Protein AF-A0A9R1TS19-F1 (afdb_monomer)

Nearest PDB structures (foldseek):
  1nd5-assembly1_B  TM=8.997E-01  e=6.336E-28  Homo sapiens
  1rpt-assembly1_A-2  TM=8.978E-01  e=1.408E-26  Rattus norvegicus
  8xj4-assembly1_A  TM=8.738E-01  e=1.483E-25  Homo sapiens
  3it1-assembly1_A  TM=8.110E-01  e=2.433E-21  Francisella tularensis subsp. holarctica LVS
  5cdh-assembly4_G  TM=7.776E-01  e=3.637E-21  Legionella pneumophila

Foldseek 3Di:
DDDDDDDDDPDDPPPPPDPFKDFLAKEKEWEFFFFAAAPDCLLLFPLDPCVVPQPPPAGHRGQDPRRLVLLLVLLLLVQVVCVVPDDLDDDLLAEAAEEEPDNRLVSSSQSSPLNNHQDDPVQCPDPVDRGHDHDYYYDHQLWDQAFNLVNFPQLVVVLVVLCPDPVLVVVQVVCVVVQVVCCVNRVHRGRFLVSLVSNQSSQLNCVVVVHDDPPVCPVPPPHHDSLVRVVSNLCSCLVDLSSLQSALLSNVVVVLVVLVLSLDPPRPRSHHYYYYRHHQSNVSSVCVLQVQDDRDRAHHGKMWMWTWMDGPNFIFTWIWIQDPPVRDTDTGDRPPQPDTRTSVNVCVVCVVSHDDPVSSGSPD

Solvent-accessible surface area (backbone atoms only — not comparable to full-atom values): 19780 Å² total; per-residue (Å²): 137,87,86,82,84,81,82,81,78,80,76,78,82,75,78,76,74,72,87,61,72,41,81,53,31,37,34,36,41,28,21,25,26,39,40,42,47,48,93,44,65,54,36,42,19,72,62,43,96,61,50,82,61,61,54,76,97,58,31,63,44,24,55,34,75,65,11,48,50,45,15,23,48,48,10,37,51,52,30,64,78,33,53,90,77,48,68,71,64,85,50,76,66,31,47,46,38,38,20,38,68,43,71,30,16,44,54,23,42,56,30,20,48,41,32,48,36,46,44,39,83,93,57,52,84,43,97,91,46,88,57,51,92,74,83,72,46,63,47,60,59,71,55,23,36,54,75,37,25,84,69,21,58,70,41,43,55,53,46,60,51,51,64,66,34,69,72,48,43,52,61,50,53,75,38,48,68,57,24,51,50,50,18,69,66,29,68,43,92,50,53,60,27,67,45,34,45,36,38,50,53,24,51,53,32,31,54,76,70,73,42,85,70,64,84,80,43,68,77,27,45,87,51,50,68,43,40,53,32,29,48,47,38,58,43,59,66,42,64,48,67,68,37,22,8,44,36,14,14,38,46,49,47,54,49,49,53,51,45,52,49,57,68,38,91,85,48,85,72,61,52,40,36,39,40,36,20,36,44,48,70,54,57,52,28,42,28,52,58,60,71,64,62,69,98,72,80,69,46,50,34,18,31,44,38,47,30,31,33,35,41,96,94,41,49,29,53,48,39,32,40,36,40,49,92,75,81,40,74,43,80,50,77,52,78,99,32,78,99,67,28,35,48,68,57,51,49,69,75,40,62,90,46,41,53,54,83,78,63,76,54,23,74,114

Structure (mmCIF, N/CA/C/O backbone):
data_AF-A0A9R1TS19-F1
#
_entry.id   AF-A0A9R1TS19-F1
#
loop_
_atom_site.group_PDB
_atom_site.id
_atom_site.type_symbol
_atom_site.label_atom_id
_atom_site.label_alt_id
_atom_site.label_comp_id
_atom_site.label_asym_id
_atom_site.label_entity_id
_atom_site.label_seq_id
_atom_site.pdbx_PDB_ins_code
_atom_site.Cartn_x
_atom_site.Cartn_y
_atom_site.Cartn_z
_atom_site.occupancy
_atom_site.B_iso_or_equiv
_atom_site.auth_seq_id
_atom_site.auth_comp_id
_atom_site.auth_asym_id
_atom_site.auth_atom_id
_atom_site.pdbx_PDB_model_num
ATOM 1 N N . MET A 1 1 ? -15.774 -45.868 61.163 1.00 41.03 1 MET A N 1
ATOM 2 C CA . MET A 1 1 ? -15.996 -45.027 59.966 1.00 41.03 1 MET A CA 1
ATOM 3 C C . MET A 1 1 ? -15.409 -43.654 60.245 1.00 41.03 1 MET A C 1
ATOM 5 O O . MET A 1 1 ? -15.865 -43.001 61.170 1.00 41.03 1 MET A O 1
ATOM 9 N N . ARG A 1 2 ? -14.329 -43.280 59.548 1.00 34.94 2 ARG A N 1
ATOM 10 C CA . ARG A 1 2 ? -13.688 -41.961 59.665 1.00 34.94 2 ARG A CA 1
ATOM 11 C C . ARG A 1 2 ? -14.386 -41.003 58.700 1.00 34.94 2 ARG A C 1
ATOM 13 O O . ARG A 1 2 ? -14.395 -41.258 57.501 1.00 34.94 2 ARG A O 1
ATOM 20 N N . THR A 1 3 ? -14.980 -39.943 59.227 1.00 37.19 3 THR A N 1
ATOM 21 C CA . THR A 1 3 ? -15.549 -38.830 58.464 1.00 37.19 3 THR A CA 1
ATOM 22 C C . THR A 1 3 ? -14.411 -37.937 57.977 1.00 37.19 3 THR A C 1
ATOM 24 O O . THR A 1 3 ? -13.665 -37.384 58.781 1.00 37.19 3 THR A O 1
ATOM 27 N N . VAL A 1 4 ? -14.249 -37.833 56.659 1.00 38.19 4 VAL A N 1
ATOM 28 C CA . VAL A 1 4 ? -13.304 -36.917 56.010 1.00 38.19 4 VAL A CA 1
ATOM 29 C C . VAL A 1 4 ? -14.063 -35.637 55.672 1.00 38.19 4 VAL A C 1
ATOM 31 O O . VAL A 1 4 ? -14.979 -35.651 54.853 1.00 38.19 4 VAL A O 1
ATOM 34 N N . THR A 1 5 ? -13.710 -34.537 56.328 1.00 40.28 5 THR A N 1
ATOM 35 C CA . THR A 1 5 ? -14.170 -33.184 55.996 1.00 40.28 5 THR A CA 1
ATOM 36 C C . THR A 1 5 ? -13.324 -32.629 54.854 1.00 40.28 5 THR A C 1
ATOM 38 O O . THR A 1 5 ? -12.121 -32.428 55.018 1.00 40.28 5 THR A O 1
ATOM 41 N N . TYR A 1 6 ? -13.944 -32.369 53.704 1.00 38.62 6 TYR A N 1
ATOM 42 C CA . TYR A 1 6 ? -13.312 -31.657 52.594 1.00 38.62 6 TYR A CA 1
ATOM 43 C C . TYR A 1 6 ? -13.450 -30.148 52.820 1.00 38.62 6 TYR A C 1
ATOM 45 O O . TYR A 1 6 ? -14.544 -29.595 52.725 1.00 38.62 6 TYR A O 1
ATOM 53 N N . ASN A 1 7 ? -12.334 -29.483 53.127 1.00 39.41 7 ASN A N 1
ATOM 54 C CA . ASN A 1 7 ? -12.247 -28.026 53.101 1.00 39.41 7 ASN A CA 1
ATOM 55 C C . ASN A 1 7 ? -12.283 -27.556 51.643 1.00 39.41 7 ASN A C 1
ATOM 57 O O . ASN A 1 7 ? -11.353 -27.805 50.876 1.00 39.41 7 ASN A O 1
ATOM 61 N N . CYS A 1 8 ? -13.367 -26.881 51.270 1.00 39.25 8 CYS A N 1
ATOM 62 C CA . CYS A 1 8 ? -13.517 -26.237 49.974 1.00 39.25 8 CYS A CA 1
ATOM 63 C C . CYS A 1 8 ? -12.714 -24.925 49.988 1.00 39.25 8 CYS A C 1
ATOM 65 O O . CYS A 1 8 ? -13.144 -23.925 50.562 1.00 39.25 8 CYS A O 1
ATOM 67 N N . LEU A 1 9 ? -11.510 -24.948 49.416 1.00 42.53 9 LEU A N 1
ATOM 68 C CA . LEU A 1 9 ? -10.707 -23.754 49.160 1.00 42.53 9 LEU A CA 1
ATOM 69 C C . LEU A 1 9 ? -11.375 -22.950 48.035 1.00 42.53 9 LEU A C 1
ATOM 71 O O . LEU A 1 9 ? -11.300 -23.318 46.865 1.00 42.53 9 LEU A O 1
ATOM 75 N N . LEU A 1 10 ? -12.033 -21.851 48.405 1.00 44.44 10 LEU A N 1
ATOM 76 C CA . LEU A 1 10 ? -12.440 -20.789 47.488 1.00 44.44 10 LEU A CA 1
ATOM 77 C C . LEU A 1 10 ? -11.176 -20.171 46.873 1.00 44.44 10 LEU A C 1
ATOM 79 O O . LEU A 1 10 ? -10.531 -19.327 47.491 1.00 44.44 10 LEU A O 1
ATOM 83 N N . LEU A 1 11 ? -10.811 -20.600 45.661 1.00 42.16 11 LEU A N 1
ATOM 84 C CA . LEU A 1 11 ? -9.891 -19.839 44.820 1.00 42.16 11 LEU A CA 1
ATOM 85 C C . LEU A 1 11 ? -10.611 -18.559 44.385 1.00 42.16 11 LEU A C 1
ATOM 87 O O . LEU A 1 11 ? -11.481 -18.579 43.515 1.00 42.16 11 LEU A O 1
ATOM 91 N N . SER A 1 12 ? -10.244 -17.438 44.996 1.00 44.66 12 SER A N 1
ATOM 92 C CA . SER A 1 12 ? -10.505 -16.122 44.435 1.00 44.66 12 SER A CA 1
ATOM 93 C C . SER A 1 12 ? -9.773 -16.023 43.095 1.00 44.66 12 SER A C 1
ATOM 95 O O . SER A 1 12 ? -8.545 -15.988 43.035 1.00 44.66 12 SER A O 1
ATOM 97 N N . LEU A 1 13 ? -10.539 -15.997 42.002 1.00 43.06 13 LEU A N 1
ATOM 98 C CA . LEU A 1 13 ? -10.061 -15.570 40.691 1.00 43.06 13 LEU A CA 1
ATOM 99 C C . LEU A 1 13 ? -9.614 -14.109 40.813 1.00 43.06 13 LEU A C 1
ATOM 101 O O . LEU A 1 13 ? -10.411 -13.180 40.694 1.00 43.06 13 LEU A O 1
ATOM 105 N N . LEU A 1 14 ? -8.330 -13.906 41.100 1.00 41.47 14 LEU A N 1
ATOM 106 C CA . LEU A 1 14 ? -7.663 -12.639 40.849 1.00 41.47 14 LEU A CA 1
ATOM 107 C C . LEU A 1 14 ? -7.703 -12.430 39.335 1.00 41.47 14 LEU A C 1
ATOM 109 O O . LEU A 1 14 ? -6.955 -13.060 38.590 1.00 41.47 14 LEU A O 1
ATOM 113 N N . LEU A 1 15 ? -8.624 -11.574 38.887 1.00 42.78 15 LEU A N 1
ATOM 114 C CA . LEU A 1 15 ? -8.575 -10.958 37.569 1.00 42.78 15 LEU A CA 1
ATOM 115 C C . LEU A 1 15 ? -7.233 -10.235 37.476 1.00 42.78 15 LEU A C 1
ATOM 117 O O . LEU A 1 15 ? -7.065 -9.138 38.010 1.00 42.78 15 LEU A O 1
ATOM 121 N N . ILE A 1 16 ? -6.266 -10.872 36.825 1.00 40.94 16 ILE A N 1
ATOM 122 C CA . ILE A 1 16 ? -5.075 -10.191 36.341 1.00 40.94 16 ILE A CA 1
ATOM 123 C C . ILE A 1 16 ? -5.601 -9.211 35.292 1.00 40.94 16 ILE A C 1
ATOM 125 O O . ILE A 1 16 ? -5.931 -9.604 34.175 1.00 40.94 16 ILE A O 1
ATOM 129 N N . LYS A 1 17 ? -5.775 -7.942 35.682 1.00 43.12 17 LYS A N 1
ATOM 130 C CA . LYS A 1 17 ? -5.887 -6.839 34.726 1.00 43.12 17 LYS A CA 1
ATOM 131 C C . LYS A 1 17 ? -4.654 -6.950 33.837 1.00 43.12 17 LYS A C 1
ATOM 133 O O . LYS A 1 17 ? -3.544 -6.854 34.353 1.00 43.12 17 LYS A O 1
ATOM 138 N N . SER A 1 18 ? -4.843 -7.209 32.546 1.00 48.72 18 SER A N 1
ATOM 139 C CA . SER A 1 18 ? -3.751 -7.058 31.591 1.00 48.72 18 SER A CA 1
ATOM 140 C C . SER A 1 18 ? -3.247 -5.622 31.683 1.00 48.72 18 SER A C 1
ATOM 142 O O . SER A 1 18 ? -4.049 -4.698 31.857 1.00 48.72 18 SER A O 1
ATOM 144 N N . ASP A 1 19 ? -1.936 -5.437 31.603 1.00 50.09 19 ASP A N 1
ATOM 145 C CA . ASP A 1 19 ? -1.321 -4.118 31.655 1.00 50.09 19 ASP A CA 1
ATOM 146 C C . ASP A 1 19 ? -1.874 -3.212 30.534 1.00 50.09 19 ASP A C 1
ATOM 148 O O . ASP A 1 19 ? -1.522 -3.317 29.364 1.00 50.09 19 ASP A O 1
ATOM 152 N N . GLY A 1 20 ? -2.806 -2.339 30.922 1.00 63.06 20 GLY A N 1
ATOM 153 C CA . GLY A 1 20 ? -2.867 -0.922 30.557 1.00 63.06 20 GLY A CA 1
ATOM 154 C C . GLY A 1 20 ? -3.362 -0.492 29.174 1.00 63.06 20 GLY A C 1
ATOM 155 O O . GLY A 1 20 ? -3.804 0.652 29.073 1.00 63.06 20 GLY A O 1
ATOM 156 N N . ILE A 1 21 ? -3.316 -1.329 28.134 1.00 75.62 21 ILE A N 1
ATOM 157 C CA . ILE A 1 21 ? -3.520 -0.869 26.747 1.00 75.62 21 ILE A CA 1
ATOM 158 C C . ILE A 1 21 ? -4.809 -1.432 26.134 1.00 75.62 21 ILE A C 1
ATOM 160 O O . ILE A 1 21 ? -4.898 -2.611 25.803 1.00 75.62 21 ILE A O 1
ATOM 164 N N . ASP A 1 22 ? -5.782 -0.549 25.904 1.00 91.88 22 ASP A N 1
ATOM 165 C CA . ASP A 1 22 ? -7.018 -0.860 25.184 1.00 91.88 22 ASP A CA 1
ATOM 166 C C . ASP A 1 22 ? -6.929 -0.421 23.715 1.00 91.88 22 ASP A C 1
ATOM 168 O O . ASP A 1 22 ? -6.769 0.772 23.437 1.00 91.88 22 ASP A O 1
ATOM 172 N N . TYR A 1 23 ? -7.174 -1.320 22.761 1.00 95.25 23 TYR A N 1
ATOM 173 C CA . TYR A 1 23 ? -7.453 -0.917 21.378 1.00 95.25 23 TYR A CA 1
ATOM 174 C C . TYR A 1 23 ? -8.777 -0.144 21.295 1.00 95.25 23 TYR A C 1
ATOM 176 O O . TYR A 1 23 ? -9.776 -0.514 21.920 1.00 95.25 23 TYR A O 1
ATOM 184 N N . LYS A 1 24 ? -8.789 0.944 20.522 1.00 96.62 24 LYS A N 1
ATOM 185 C CA . LYS A 1 24 ? -9.979 1.775 20.268 1.00 96.62 24 LYS A CA 1
ATOM 186 C C . LYS A 1 24 ? -10.320 1.876 18.790 1.00 96.62 24 LYS A C 1
ATOM 188 O O . LYS A 1 24 ? -11.497 1.948 18.459 1.00 96.62 24 LYS A O 1
ATOM 193 N N . PHE A 1 25 ? -9.320 1.840 17.914 1.00 98.25 25 PHE A N 1
ATOM 194 C CA . PHE A 1 25 ? -9.526 1.780 16.471 1.00 98.25 25 PHE A CA 1
ATOM 195 C C . PHE A 1 25 ? -8.304 1.191 15.767 1.00 98.25 25 PHE A C 1
ATOM 197 O O . PHE A 1 25 ? -7.180 1.404 16.217 1.00 98.25 25 PHE A O 1
ATOM 204 N N . VAL A 1 26 ? -8.501 0.510 14.639 1.00 98.62 26 VAL A N 1
ATOM 205 C CA . VAL A 1 26 ? -7.409 -0.013 13.808 1.00 98.62 26 VAL A CA 1
ATOM 206 C C . VAL A 1 26 ? -7.616 0.382 12.348 1.00 98.62 26 VAL A C 1
ATOM 208 O O . VAL A 1 26 ? -8.592 -0.014 11.716 1.00 98.62 26 VAL A O 1
ATOM 211 N N . ASN A 1 27 ? -6.675 1.134 11.784 1.00 98.75 27 ASN A N 1
ATOM 212 C CA . ASN A 1 27 ? -6.588 1.329 10.342 1.00 98.75 27 ASN A CA 1
ATOM 213 C C . ASN A 1 27 ? -5.558 0.363 9.759 1.00 98.75 27 ASN A C 1
ATOM 215 O O . ASN A 1 27 ? -4.452 0.251 10.287 1.00 98.75 27 ASN A O 1
ATOM 219 N N . VAL A 1 28 ? -5.893 -0.285 8.648 1.00 98.81 28 VAL A N 1
ATOM 220 C CA . VAL A 1 28 ? -4.993 -1.202 7.944 1.00 98.81 28 VAL A CA 1
ATOM 221 C C . VAL A 1 28 ? -5.012 -0.881 6.458 1.00 98.81 28 VAL A C 1
ATOM 223 O O . VAL A 1 28 ? -6.073 -0.850 5.838 1.00 98.81 28 VAL A O 1
ATOM 226 N N . ILE A 1 29 ? -3.842 -0.697 5.854 1.00 98.88 29 ILE A N 1
ATOM 227 C CA . ILE A 1 29 ? -3.688 -0.688 4.395 1.00 98.88 29 ILE A CA 1
ATOM 228 C C . ILE A 1 29 ? -2.692 -1.760 3.985 1.00 98.88 29 ILE A C 1
ATOM 230 O O . ILE A 1 29 ? -1.608 -1.845 4.551 1.00 98.88 29 ILE A O 1
ATOM 234 N N . PHE A 1 30 ? -3.053 -2.586 3.007 1.00 98.88 30 PHE A N 1
ATOM 235 C CA . PHE A 1 30 ? -2.240 -3.725 2.595 1.00 98.88 30 PHE A CA 1
ATOM 236 C C . PHE A 1 30 ? -2.143 -3.851 1.080 1.00 98.88 30 PHE A C 1
ATOM 238 O O . PHE A 1 30 ? -3.077 -3.527 0.340 1.00 98.88 30 PHE A O 1
ATOM 245 N N . ARG A 1 31 ? -1.000 -4.349 0.604 1.00 98.75 31 ARG A N 1
ATOM 246 C CA . ARG A 1 31 ? -0.809 -4.704 -0.803 1.00 98.75 31 ARG A CA 1
ATOM 247 C C . ARG A 1 31 ? -1.591 -5.983 -1.099 1.00 98.75 31 ARG A C 1
ATOM 249 O O . ARG A 1 31 ? -1.596 -6.911 -0.296 1.00 98.75 31 ARG A O 1
ATOM 256 N N . HIS A 1 32 ? -2.223 -6.070 -2.267 1.00 98.75 32 HIS A N 1
ATOM 257 C CA . HIS A 1 32 ? -2.798 -7.337 -2.734 1.00 98.75 32 HIS A CA 1
ATOM 258 C C . HIS A 1 32 ? -1.781 -8.496 -2.701 1.00 98.75 32 HIS A C 1
ATOM 260 O O . HIS A 1 32 ? -0.566 -8.286 -2.717 1.00 98.75 32 HIS A O 1
ATOM 266 N N . GLY A 1 33 ? -2.282 -9.731 -2.723 1.00 98.19 33 GLY A N 1
ATOM 267 C CA . GLY A 1 33 ? -1.429 -10.917 -2.801 1.00 98.19 33 GLY A CA 1
ATOM 268 C C . GLY A 1 33 ? -0.743 -11.096 -4.163 1.00 98.19 33 GLY A C 1
ATOM 269 O O . GLY A 1 33 ? -0.965 -10.344 -5.119 1.00 98.19 33 GLY A O 1
ATOM 270 N N . ASP A 1 34 ? 0.084 -12.134 -4.247 1.00 97.88 34 ASP A N 1
ATOM 271 C CA . ASP A 1 34 ? 0.857 -12.531 -5.422 1.00 97.88 34 ASP A CA 1
ATOM 272 C C . ASP A 1 34 ? -0.015 -12.699 -6.669 1.00 97.88 34 ASP A C 1
ATOM 274 O O . ASP A 1 34 ? -1.011 -13.434 -6.676 1.00 97.88 34 ASP A O 1
ATOM 278 N N . ARG A 1 35 ? 0.415 -12.077 -7.762 1.00 97.12 35 ARG A N 1
ATOM 279 C CA . ARG A 1 35 ? -0.319 -12.022 -9.026 1.00 97.12 35 ARG A CA 1
ATOM 280 C C . ARG A 1 35 ? 0.531 -12.478 -10.204 1.00 97.12 35 ARG A C 1
ATOM 282 O O . ARG A 1 35 ? 1.755 -12.436 -10.148 1.00 97.12 35 ARG A O 1
ATOM 289 N N . THR A 1 36 ? -0.140 -12.831 -11.288 1.00 96.38 36 THR A N 1
ATOM 290 C CA . THR A 1 36 ? 0.453 -12.976 -12.622 1.00 96.38 36 THR A CA 1
ATOM 291 C C . THR A 1 36 ? 0.822 -11.598 -13.209 1.00 96.38 36 THR A C 1
ATOM 293 O O . THR A 1 36 ? 0.377 -10.558 -12.687 1.00 96.38 36 THR A O 1
ATOM 296 N N . PRO A 1 37 ? 1.641 -11.532 -14.279 1.00 94.25 37 PRO A N 1
ATOM 297 C CA . PRO A 1 37 ? 2.047 -10.254 -14.851 1.00 94.25 37 PRO A CA 1
ATOM 298 C C . PRO A 1 37 ? 0.871 -9.557 -15.515 1.00 94.25 37 PRO A C 1
ATOM 300 O O . PRO A 1 37 ? -0.045 -10.199 -16.034 1.00 94.25 37 PRO A O 1
ATOM 303 N N . GLN A 1 38 ? 0.905 -8.232 -15.530 1.00 94.06 38 GLN A N 1
ATOM 304 C CA . GLN A 1 38 ? -0.020 -7.454 -16.338 1.00 94.06 38 GLN A CA 1
ATOM 305 C C . GLN A 1 38 ? 0.222 -7.703 -17.828 1.00 94.06 38 GLN A C 1
ATOM 307 O O . GLN A 1 38 ? 1.349 -7.941 -18.257 1.00 94.06 38 GLN A O 1
ATOM 312 N N . ASN A 1 39 ? -0.839 -7.583 -18.628 1.00 92.12 39 ASN A N 1
ATOM 313 C CA . ASN A 1 39 ? -0.749 -7.698 -20.080 1.00 92.12 39 ASN A CA 1
ATOM 314 C C . ASN A 1 39 ? -0.133 -6.425 -20.688 1.00 92.12 39 ASN A C 1
ATOM 316 O O . ASN A 1 39 ? -0.839 -5.563 -21.211 1.00 92.12 39 ASN A O 1
ATOM 320 N N . ASN A 1 40 ? 1.180 -6.266 -20.533 1.00 91.94 40 ASN A N 1
ATOM 321 C CA . ASN A 1 40 ? 1.960 -5.191 -21.131 1.00 91.94 40 ASN A CA 1
ATOM 322 C C . ASN A 1 40 ? 3.395 -5.658 -21.422 1.00 91.94 40 ASN A C 1
ATOM 324 O O . ASN A 1 40 ? 3.896 -6.601 -20.811 1.00 91.94 40 ASN A O 1
ATOM 328 N N . SER A 1 41 ? 4.072 -4.950 -22.323 1.00 91.88 41 SER A N 1
ATOM 329 C CA . SER A 1 41 ? 5.407 -5.321 -22.806 1.00 91.88 41 SER A CA 1
ATOM 330 C C . SER A 1 41 ? 6.550 -5.077 -21.812 1.00 91.88 41 SER A C 1
ATOM 332 O O . SER A 1 41 ? 7.704 -5.262 -22.179 1.00 91.88 41 SER A O 1
ATOM 334 N N . TYR A 1 42 ? 6.266 -4.627 -20.588 1.00 92.81 42 TYR A N 1
ATOM 335 C CA . TYR A 1 42 ? 7.278 -4.359 -19.559 1.00 92.81 42 TYR A CA 1
ATOM 336 C C . TYR A 1 42 ? 7.257 -5.409 -18.444 1.00 92.81 42 TYR A C 1
ATOM 338 O O . TYR A 1 42 ? 8.306 -5.734 -17.897 1.00 92.81 42 TYR A O 1
ATOM 346 N N . GLU A 1 43 ? 6.082 -5.973 -18.141 1.00 93.69 43 GLU A N 1
ATOM 347 C CA . GLU A 1 43 ? 5.948 -7.140 -17.259 1.00 93.69 43 GLU A CA 1
ATOM 348 C C . GLU A 1 43 ? 6.051 -8.474 -18.019 1.00 93.69 43 GLU A C 1
ATOM 350 O O . GLU A 1 43 ? 6.425 -9.492 -17.443 1.00 93.69 43 GLU A O 1
ATOM 355 N N . ILE A 1 44 ? 5.753 -8.467 -19.322 1.00 90.88 44 ILE A N 1
ATOM 356 C CA . ILE A 1 44 ? 5.899 -9.603 -20.239 1.00 90.88 44 ILE A CA 1
ATOM 357 C C . ILE A 1 44 ? 6.752 -9.119 -21.407 1.00 90.88 44 ILE A C 1
ATOM 359 O O . ILE A 1 44 ? 6.270 -8.890 -22.518 1.00 90.88 44 ILE A O 1
ATOM 363 N N . PHE A 1 45 ? 8.023 -8.837 -21.129 1.00 91.62 45 PHE A N 1
ATOM 364 C CA . PHE A 1 45 ? 8.909 -8.305 -22.156 1.00 91.62 45 PHE A CA 1
ATOM 365 C C . PHE A 1 45 ? 9.104 -9.308 -23.311 1.00 91.62 45 PHE A C 1
ATOM 367 O O . PHE A 1 45 ? 9.168 -10.514 -23.059 1.00 91.62 45 PHE A O 1
ATOM 374 N N . PRO A 1 46 ? 9.193 -8.839 -24.575 1.00 94.19 46 PRO A N 1
ATOM 375 C CA . PRO A 1 46 ? 9.240 -9.688 -25.771 1.00 94.19 46 PRO A CA 1
ATOM 376 C C . PRO A 1 46 ? 10.289 -10.802 -25.774 1.00 94.19 46 PRO A C 1
ATOM 378 O O . PRO A 1 46 ? 10.067 -11.847 -26.380 1.00 94.19 46 PRO A O 1
ATOM 381 N N . THR A 1 47 ? 11.427 -10.582 -25.120 1.00 94.56 47 THR A N 1
ATOM 382 C CA . THR A 1 47 ? 12.532 -11.550 -25.037 1.00 94.56 47 THR A CA 1
ATOM 383 C C . THR A 1 47 ? 12.351 -12.597 -23.937 1.00 94.56 47 THR A C 1
ATOM 385 O O . THR A 1 47 ? 13.167 -13.510 -23.829 1.00 94.56 47 THR A O 1
ATOM 388 N N . SER A 1 48 ? 11.310 -12.482 -23.107 1.00 91.25 48 SER A N 1
ATOM 389 C CA . SER A 1 48 ? 11.007 -13.456 -22.062 1.00 91.25 48 SER A CA 1
ATOM 390 C C . SER A 1 48 ? 10.661 -14.815 -22.669 1.00 91.25 48 SER A C 1
ATOM 392 O O . SER A 1 48 ? 9.859 -14.902 -23.600 1.00 91.25 48 SER A O 1
ATOM 394 N N . GLU A 1 49 ? 11.168 -15.895 -22.075 1.00 91.81 49 GLU A N 1
ATOM 395 C CA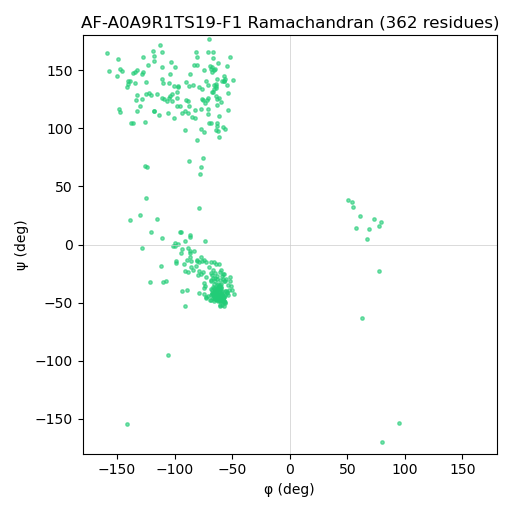 . GLU A 1 49 ? 10.756 -17.270 -22.407 1.00 91.81 49 GLU A CA 1
ATOM 396 C C . GLU A 1 49 ? 9.242 -17.472 -22.217 1.00 91.81 49 GLU A C 1
ATOM 398 O O . GLU A 1 49 ? 8.607 -18.272 -22.906 1.00 91.81 49 GLU A O 1
ATOM 403 N N . TYR A 1 50 ? 8.640 -16.668 -21.337 1.00 92.25 50 TYR A N 1
ATOM 404 C CA . TYR A 1 50 ? 7.217 -16.689 -21.019 1.00 92.25 50 TYR A CA 1
ATOM 405 C C . TYR A 1 50 ? 6.400 -15.679 -21.839 1.00 92.25 50 TYR A C 1
ATOM 407 O O . TYR A 1 50 ? 5.224 -15.473 -21.549 1.00 92.25 50 TYR A O 1
ATOM 415 N N . ALA A 1 51 ? 6.966 -15.056 -22.882 1.00 90.31 51 ALA A N 1
ATOM 416 C CA . ALA A 1 51 ? 6.279 -14.016 -23.659 1.00 90.31 51 ALA A CA 1
ATOM 417 C C . ALA A 1 51 ? 4.960 -14.487 -24.304 1.00 90.31 51 ALA A C 1
ATOM 419 O O . ALA A 1 51 ? 4.053 -13.692 -24.536 1.00 90.31 51 ALA A O 1
ATOM 420 N N . LYS A 1 52 ? 4.838 -15.792 -24.582 1.00 92.12 52 LYS A N 1
ATOM 421 C CA . LYS A 1 52 ? 3.629 -16.414 -25.151 1.00 92.12 52 LYS A CA 1
ATOM 422 C C . LYS A 1 52 ? 2.754 -17.117 -24.109 1.00 92.12 52 LYS A C 1
ATOM 424 O O . LYS A 1 52 ? 1.745 -17.719 -24.476 1.00 92.12 52 LYS A O 1
ATOM 429 N N . TYR A 1 53 ? 3.130 -17.082 -22.829 1.00 93.44 53 TYR A N 1
ATOM 430 C CA . TYR A 1 53 ? 2.351 -17.721 -21.773 1.00 93.44 53 TYR A CA 1
ATOM 431 C C . TYR A 1 53 ? 1.061 -16.940 -21.538 1.00 93.44 53 TYR A C 1
ATOM 433 O O . TYR A 1 53 ? 1.051 -15.712 -21.457 1.00 93.44 53 TYR A O 1
ATOM 441 N N . ARG A 1 54 ? -0.038 -17.680 -21.383 1.00 90.94 54 ARG A N 1
ATOM 442 C CA . ARG A 1 54 ? -1.344 -17.135 -20.987 1.00 90.94 54 ARG A CA 1
ATOM 443 C C . ARG A 1 54 ? -1.518 -17.039 -19.474 1.00 90.94 54 ARG A C 1
ATOM 445 O O . ARG A 1 54 ? -2.469 -16.420 -19.014 1.00 90.94 54 ARG A O 1
ATOM 452 N N . PHE A 1 55 ? -0.597 -17.637 -18.713 1.00 92.75 55 PHE A N 1
ATOM 453 C CA . PHE A 1 55 ? -0.665 -17.749 -17.253 1.00 92.75 55 PHE A CA 1
ATOM 454 C C . PHE A 1 55 ? -1.982 -18.387 -16.773 1.00 92.75 55 PHE A C 1
ATOM 456 O O . PHE A 1 55 ? -2.544 -18.007 -15.743 1.00 92.75 55 PHE A O 1
ATOM 463 N N . ASP A 1 56 ? -2.475 -19.369 -17.533 1.00 91.50 56 ASP A N 1
ATOM 464 C CA . ASP A 1 56 ? -3.600 -20.214 -17.140 1.00 91.50 56 ASP A CA 1
ATOM 465 C C . ASP A 1 56 ? -3.308 -20.932 -15.806 1.00 91.50 56 ASP A C 1
ATOM 467 O O . ASP A 1 56 ? -2.161 -21.301 -15.536 1.00 91.50 56 ASP A O 1
ATOM 471 N N . PRO A 1 57 ? -4.323 -21.138 -14.948 1.00 94.56 57 PRO A N 1
ATOM 472 C CA . PRO A 1 57 ? -5.741 -20.823 -15.158 1.00 94.56 57 PRO A CA 1
ATOM 473 C C . PRO A 1 57 ? -6.129 -19.383 -14.773 1.00 94.56 57 PRO A C 1
ATOM 475 O O . PRO A 1 57 ? -7.314 -19.069 -14.713 1.00 94.56 57 PRO A O 1
ATOM 478 N N . TYR A 1 58 ? -5.168 -18.519 -14.428 1.00 95.38 58 TYR A N 1
ATOM 479 C CA . TYR A 1 58 ? -5.470 -17.202 -13.859 1.00 95.38 58 TYR A CA 1
ATOM 480 C C . TYR A 1 58 ? -5.650 -16.122 -14.929 1.00 95.38 58 TYR A C 1
ATOM 482 O O . TYR A 1 58 ? -6.509 -15.262 -14.776 1.00 95.38 58 TYR A O 1
ATOM 490 N N . GLY A 1 59 ? -4.848 -16.140 -15.995 1.00 95.50 59 GLY A N 1
ATOM 491 C CA . GLY A 1 59 ? -4.756 -15.020 -16.936 1.00 95.50 59 GLY A CA 1
ATOM 492 C C . GLY A 1 59 ? -3.851 -13.897 -16.419 1.00 95.50 59 GLY A C 1
ATOM 493 O O . GLY A 1 59 ? -3.140 -14.068 -15.431 1.00 95.50 59 GLY A O 1
ATOM 494 N N . TYR A 1 60 ? -3.856 -12.738 -17.082 1.00 95.44 60 TYR A N 1
ATOM 495 C CA . TYR A 1 60 ? -2.945 -11.619 -16.792 1.00 95.44 60 TYR A CA 1
ATOM 496 C C . TYR A 1 60 ? -3.416 -10.705 -15.653 1.00 95.44 60 TYR A C 1
ATOM 498 O O . TYR A 1 60 ? -4.571 -10.290 -15.611 1.00 95.44 60 TYR A O 1
ATOM 506 N N . GLY A 1 61 ? -2.492 -10.304 -14.779 1.00 95.38 61 GLY A N 1
ATOM 507 C CA . GLY A 1 61 ? -2.724 -9.366 -13.678 1.00 95.38 61 GLY A CA 1
ATOM 508 C C . GLY A 1 61 ? -3.616 -9.910 -12.558 1.00 95.38 61 GLY A C 1
ATOM 509 O O . GLY A 1 61 ? -4.074 -9.122 -11.723 1.00 95.38 61 GLY A O 1
ATOM 510 N N . GLN A 1 62 ? -3.859 -11.223 -12.551 1.00 97.38 62 GLN A N 1
ATOM 511 C CA . GLN A 1 62 ? -4.814 -11.917 -11.692 1.00 97.38 62 GLN A CA 1
ATOM 512 C C . GLN A 1 62 ? -4.136 -12.580 -10.493 1.00 97.38 62 GLN A C 1
ATOM 514 O O . GLN A 1 62 ? -2.959 -12.941 -10.532 1.00 97.38 62 GLN A O 1
ATOM 519 N N . LEU A 1 63 ? -4.895 -12.729 -9.406 1.00 97.62 63 LEU A N 1
ATOM 520 C CA . LEU A 1 63 ? -4.409 -13.265 -8.136 1.00 97.62 63 LEU A CA 1
ATOM 521 C C . LEU A 1 63 ? -4.149 -14.780 -8.233 1.00 97.62 63 LEU A C 1
ATOM 523 O O . LEU A 1 63 ? -5.047 -15.564 -8.551 1.00 97.62 63 LEU A O 1
ATOM 527 N N . THR A 1 64 ? -2.927 -15.205 -7.911 1.00 97.25 64 THR A N 1
ATOM 528 C CA . THR A 1 64 ? -2.515 -16.621 -7.927 1.00 97.25 64 THR A CA 1
ATOM 529 C C . THR A 1 64 ? -2.960 -17.351 -6.659 1.00 97.25 64 THR A C 1
ATOM 531 O O . THR A 1 64 ? -3.268 -16.724 -5.650 1.00 97.25 64 THR A O 1
ATOM 534 N N . ASN A 1 65 ? -2.924 -18.688 -6.630 1.00 97.19 65 ASN A N 1
ATOM 535 C CA . ASN A 1 65 ? -3.214 -19.435 -5.396 1.00 97.19 65 ASN A CA 1
ATOM 536 C C . ASN A 1 65 ? -2.211 -19.171 -4.256 1.00 97.19 65 ASN A C 1
ATOM 538 O O . ASN A 1 65 ? -2.583 -19.279 -3.088 1.00 97.19 65 ASN A O 1
ATOM 542 N N . LYS A 1 66 ? -0.955 -18.811 -4.556 1.00 96.62 66 LYS A N 1
ATOM 543 C CA . LYS A 1 66 ? -0.009 -18.337 -3.532 1.00 96.62 66 LYS A CA 1
ATOM 544 C C . LYS A 1 66 ? -0.490 -17.007 -2.949 1.00 96.62 66 LYS A C 1
ATOM 546 O O . LYS A 1 66 ? -0.656 -16.912 -1.739 1.00 96.62 66 LYS A O 1
ATOM 551 N N . GLY A 1 67 ? -0.853 -16.058 -3.811 1.00 97.94 67 GLY A N 1
ATOM 552 C CA . GLY A 1 67 ? -1.394 -14.765 -3.395 1.00 97.94 67 GLY A CA 1
ATOM 553 C C . GLY A 1 67 ? -2.686 -14.876 -2.601 1.00 97.94 67 GLY A C 1
ATOM 554 O O . GLY A 1 67 ? -2.866 -14.163 -1.618 1.00 97.94 67 GLY A O 1
ATOM 555 N N . LYS A 1 68 ? -3.557 -15.824 -2.967 1.00 98.56 68 LYS A N 1
ATOM 556 C CA . LYS A 1 68 ? -4.774 -16.097 -2.203 1.00 98.56 68 LYS A CA 1
ATOM 557 C C . LYS A 1 68 ? -4.466 -16.567 -0.779 1.00 98.56 68 LYS A C 1
ATOM 559 O O . LYS A 1 68 ? -5.082 -16.085 0.164 1.00 98.56 68 LYS A O 1
ATOM 564 N N . ARG A 1 69 ? -3.507 -17.488 -0.628 1.00 98.31 69 ARG A N 1
ATOM 565 C CA . ARG A 1 69 ? -3.076 -17.996 0.685 1.00 98.31 69 ARG A CA 1
ATOM 566 C C . ARG A 1 69 ? -2.429 -16.904 1.530 1.00 98.31 69 ARG A C 1
ATOM 568 O O . ARG A 1 69 ? -2.794 -16.784 2.688 1.00 98.31 69 ARG A O 1
ATOM 575 N N . ASN A 1 70 ? -1.561 -16.079 0.947 1.00 98.06 70 ASN A N 1
ATOM 576 C CA . ASN A 1 70 ? -0.917 -14.973 1.662 1.00 98.06 70 ASN A CA 1
ATOM 577 C C . ASN A 1 70 ? -1.938 -13.923 2.133 1.00 98.06 70 ASN A C 1
ATOM 579 O O . ASN A 1 70 ? -1.900 -13.496 3.281 1.00 98.06 70 ASN A O 1
ATOM 583 N N . ALA A 1 71 ? -2.908 -13.555 1.285 1.00 98.75 71 ALA A N 1
ATOM 584 C CA . ALA A 1 71 ? -3.984 -12.644 1.678 1.00 98.75 71 ALA A CA 1
ATOM 585 C C . ALA A 1 71 ? -4.884 -13.241 2.777 1.00 98.75 71 ALA A C 1
ATOM 587 O O . ALA A 1 71 ? -5.240 -12.548 3.723 1.00 98.75 71 ALA A O 1
ATOM 588 N N . TYR A 1 72 ? -5.227 -14.528 2.684 1.00 98.81 72 TYR A N 1
ATOM 589 C CA . TYR A 1 72 ? -5.989 -15.213 3.732 1.00 98.81 72 TYR A CA 1
ATOM 590 C C . TYR A 1 72 ? -5.206 -15.295 5.053 1.00 98.81 72 TYR A C 1
ATOM 592 O O . TYR A 1 72 ? -5.775 -15.040 6.110 1.00 98.81 72 TYR A O 1
ATOM 600 N N . GLN A 1 73 ? -3.898 -15.572 4.990 1.00 98.69 73 GLN A N 1
ATOM 601 C CA . GLN A 1 73 ? -3.022 -15.620 6.162 1.00 98.69 73 GLN A CA 1
ATOM 602 C C . GLN A 1 73 ? -2.923 -14.262 6.859 1.00 98.69 73 GLN A C 1
ATOM 604 O O . GLN A 1 73 ? -3.057 -14.214 8.074 1.00 98.69 73 GLN A O 1
ATOM 609 N N . LEU A 1 74 ? -2.794 -13.159 6.113 1.00 98.81 74 LEU A N 1
ATOM 610 C CA . LEU A 1 74 ? -2.875 -11.814 6.693 1.00 98.81 74 LEU A CA 1
ATOM 611 C C . LEU A 1 74 ? -4.187 -11.625 7.476 1.00 98.81 74 LEU A C 1
ATOM 613 O O . LEU A 1 74 ? -4.180 -11.049 8.557 1.00 98.81 74 LEU A O 1
ATOM 617 N N . GLY A 1 75 ? -5.309 -12.129 6.953 1.00 98.69 75 GLY A N 1
ATOM 618 C CA . GLY A 1 75 ? -6.594 -12.094 7.652 1.00 98.69 75 GLY A CA 1
ATOM 619 C C . GLY A 1 75 ? -6.606 -12.886 8.962 1.00 98.69 75 GLY A C 1
ATOM 620 O O . GLY A 1 75 ? -7.114 -12.385 9.963 1.00 98.69 75 GLY A O 1
ATOM 621 N N . ILE A 1 76 ? -6.018 -14.088 8.966 1.00 98.56 76 ILE A N 1
ATOM 622 C CA . ILE A 1 76 ? -5.840 -14.899 10.183 1.00 98.56 76 ILE A CA 1
ATOM 623 C C . ILE A 1 76 ? -4.989 -14.139 11.201 1.00 98.56 76 ILE A C 1
ATOM 625 O O . ILE A 1 76 ? -5.390 -13.998 12.350 1.00 98.56 76 ILE A O 1
ATOM 629 N N . ASP A 1 77 ? -3.856 -13.586 10.775 1.00 98.44 77 ASP A N 1
ATOM 630 C CA . ASP A 1 77 ? -2.945 -12.889 11.683 1.00 98.44 77 ASP A CA 1
ATOM 631 C C . ASP A 1 77 ? -3.624 -11.642 12.287 1.00 98.44 77 ASP A C 1
ATOM 633 O O . ASP A 1 77 ? -3.522 -11.397 13.487 1.00 98.44 77 ASP A O 1
ATOM 637 N N . ILE A 1 78 ? -4.400 -10.890 11.490 1.00 98.50 78 ILE A N 1
ATOM 638 C CA . ILE A 1 78 ? -5.243 -9.786 11.983 1.00 98.50 78 ILE A CA 1
ATOM 639 C C . ILE A 1 78 ? -6.243 -10.294 13.031 1.00 98.50 78 ILE A C 1
ATOM 641 O O . ILE A 1 78 ? -6.389 -9.674 14.085 1.00 98.50 78 ILE A O 1
ATOM 645 N N . ARG A 1 79 ? -6.926 -11.418 12.778 1.00 97.69 79 ARG A N 1
ATOM 646 C CA . ARG A 1 79 ? -7.853 -12.008 13.753 1.00 97.69 79 ARG A CA 1
ATOM 647 C C . ARG A 1 79 ? -7.155 -12.342 15.065 1.00 97.69 79 ARG A C 1
ATOM 649 O O . ARG A 1 79 ? -7.695 -12.031 16.124 1.00 97.69 79 ARG A O 1
ATOM 656 N N . ASP A 1 80 ? -5.973 -12.936 14.995 1.00 96.69 80 ASP A N 1
ATOM 657 C CA . ASP A 1 80 ? -5.224 -13.352 16.175 1.00 96.69 80 ASP A CA 1
ATOM 658 C C . ASP A 1 80 ? -4.763 -12.138 16.995 1.00 96.69 80 ASP A C 1
ATOM 660 O O . ASP A 1 80 ? -4.999 -12.095 18.209 1.00 96.69 80 ASP A O 1
ATOM 664 N N . TYR A 1 81 ? -4.209 -11.107 16.339 1.00 95.88 81 TYR A N 1
ATOM 665 C CA . TYR A 1 81 ? -3.766 -9.872 17.000 1.00 95.88 81 TYR A CA 1
ATOM 666 C C . TYR A 1 81 ? -4.898 -9.127 17.713 1.00 95.88 81 TYR A C 1
ATOM 668 O O . TYR A 1 81 ? -4.672 -8.531 18.766 1.00 95.88 81 TYR A O 1
ATOM 676 N N . TYR A 1 82 ? -6.113 -9.165 17.161 1.00 97.00 82 TYR A N 1
ATOM 677 C CA . TYR A 1 82 ? -7.251 -8.395 17.669 1.00 97.00 82 TYR A CA 1
ATOM 678 C C . TYR A 1 82 ? -8.386 -9.263 18.212 1.00 97.00 82 TYR A C 1
ATOM 680 O O . TYR A 1 82 ? -9.514 -8.788 18.323 1.00 97.00 82 TYR A O 1
ATOM 688 N N . SER A 1 83 ? -8.104 -10.509 18.587 1.00 93.69 83 SER A N 1
ATOM 689 C CA . SER A 1 83 ? -9.102 -11.475 19.071 1.00 93.69 83 SER A CA 1
ATOM 690 C C . SER A 1 83 ? -9.911 -10.985 20.279 1.00 93.69 83 SER A C 1
ATOM 692 O O . SER A 1 83 ? -11.082 -11.318 20.408 1.00 93.69 83 SER A O 1
ATOM 694 N N . GLN A 1 84 ? -9.311 -10.163 21.146 1.00 93.00 84 GLN A N 1
ATOM 695 C CA . GLN A 1 84 ? -9.997 -9.553 22.295 1.00 93.00 84 GLN A CA 1
ATOM 696 C C . GLN A 1 84 ? -10.723 -8.241 21.952 1.00 93.00 84 GLN A C 1
ATOM 698 O O . GLN A 1 84 ? -11.593 -7.801 22.701 1.00 93.00 84 GLN A O 1
ATOM 703 N N . PHE A 1 85 ? -10.353 -7.592 20.846 1.00 96.06 85 PHE A N 1
ATOM 704 C CA . PHE A 1 85 ? -10.894 -6.295 20.427 1.00 96.06 85 PHE A CA 1
ATOM 705 C C . PHE A 1 85 ? -12.073 -6.442 19.449 1.00 96.06 85 PHE A C 1
ATOM 707 O O . PHE A 1 85 ? -13.075 -5.722 19.541 1.00 96.06 85 PHE A O 1
ATOM 714 N N . LEU A 1 86 ? -11.970 -7.393 18.520 1.00 95.94 86 LEU A N 1
ATOM 715 C CA . LEU A 1 86 ? -13.003 -7.733 17.549 1.00 95.94 86 LEU A CA 1
ATOM 716 C C . LEU A 1 86 ? -13.925 -8.820 18.106 1.00 95.94 86 LEU A C 1
ATOM 718 O O . LEU A 1 86 ? -13.468 -9.780 18.716 1.00 95.94 86 LEU A O 1
ATOM 722 N N . ASN A 1 87 ? -15.228 -8.696 17.853 1.00 91.88 87 ASN A N 1
ATOM 723 C CA . ASN A 1 87 ? -16.188 -9.742 18.206 1.00 91.88 87 ASN A CA 1
ATOM 724 C C . ASN A 1 87 ? -15.952 -11.000 17.345 1.00 91.88 87 ASN A C 1
ATOM 726 O O . ASN A 1 87 ? -15.448 -10.913 16.224 1.00 91.88 87 ASN A O 1
ATOM 730 N N . ASP A 1 88 ? -16.309 -12.175 17.860 1.00 93.50 88 ASP A N 1
ATOM 731 C CA . ASP A 1 88 ? -16.379 -13.420 17.085 1.00 93.50 88 ASP A CA 1
ATOM 732 C C . ASP A 1 88 ? -17.409 -13.308 15.955 1.00 93.50 88 ASP A C 1
ATOM 734 O O . ASP A 1 88 ? -17.186 -13.814 14.856 1.00 93.50 88 ASP A O 1
ATOM 738 N N . LEU A 1 89 ? -18.516 -12.609 16.221 1.00 96.56 89 LEU A N 1
ATOM 739 C CA . LEU A 1 89 ? -19.548 -12.322 15.236 1.00 96.56 89 LEU A CA 1
ATOM 740 C C . LEU A 1 89 ? -19.127 -11.165 14.327 1.00 96.56 89 LEU A C 1
ATOM 742 O O . LEU A 1 89 ? -18.690 -10.109 14.788 1.00 96.56 89 LEU A O 1
ATOM 746 N N . TYR A 1 90 ? -19.341 -11.332 13.024 1.00 97.62 90 TYR A N 1
ATOM 747 C CA . TYR A 1 90 ? -19.207 -10.243 12.069 1.00 97.62 90 TYR A CA 1
ATOM 748 C C . TYR A 1 90 ? -20.388 -9.276 12.201 1.00 97.62 90 TYR A C 1
ATOM 750 O O . TYR A 1 90 ? -21.547 -9.650 12.002 1.00 97.62 90 TYR A O 1
ATOM 758 N N . HIS A 1 91 ? -20.073 -8.015 12.480 1.00 97.25 91 HIS A N 1
ATOM 759 C CA . HIS A 1 91 ? -21.020 -6.909 12.520 1.00 97.25 91 HIS A CA 1
ATOM 760 C C . HIS A 1 91 ? -20.626 -5.873 11.455 1.00 97.25 91 HIS A C 1
ATOM 762 O O . HIS A 1 91 ? -19.558 -5.268 11.579 1.00 97.25 91 HIS A O 1
ATOM 768 N N . PRO A 1 92 ? -21.447 -5.645 10.410 1.00 96.25 92 PRO A N 1
ATOM 769 C CA . PRO A 1 92 ? -21.131 -4.683 9.352 1.00 96.25 92 PRO A CA 1
ATOM 770 C C . PRO A 1 92 ? -20.845 -3.262 9.857 1.00 96.25 92 PRO A C 1
ATOM 772 O O . PRO A 1 92 ? -20.067 -2.538 9.252 1.00 96.25 92 PRO A O 1
ATOM 775 N N . GLU A 1 93 ? -21.446 -2.858 10.975 1.00 96.75 93 GLU A N 1
ATOM 776 C CA . GLU A 1 93 ? -21.210 -1.567 11.629 1.00 96.75 93 GLU A CA 1
ATOM 777 C C . GLU A 1 93 ? -19.832 -1.429 12.299 1.00 96.75 93 GLU A C 1
ATOM 779 O O . GLU A 1 93 ? -19.413 -0.306 12.575 1.00 96.75 93 GLU A O 1
ATOM 784 N N . GLU A 1 94 ? -19.149 -2.542 12.593 1.00 97.56 94 GLU A N 1
ATOM 785 C CA . GLU A 1 94 ? -17.847 -2.542 13.265 1.00 97.56 94 GLU A CA 1
ATOM 786 C C . GLU A 1 94 ? -16.684 -2.517 12.266 1.00 97.56 94 GLU A C 1
ATOM 788 O O . GLU A 1 94 ? -15.567 -2.167 12.652 1.00 97.56 94 GLU A O 1
ATOM 793 N N . ILE A 1 95 ? -16.928 -2.840 10.988 1.00 98.06 95 ILE A N 1
ATOM 794 C CA . ILE A 1 95 ? -15.878 -3.047 9.984 1.00 98.06 95 ILE A CA 1
ATOM 795 C C . ILE A 1 95 ? -16.184 -2.316 8.678 1.00 98.06 95 ILE A C 1
ATOM 797 O O . ILE A 1 95 ? -17.183 -2.582 8.013 1.00 98.06 95 ILE A O 1
ATOM 801 N N . SER A 1 96 ? -15.250 -1.469 8.253 1.00 98.06 96 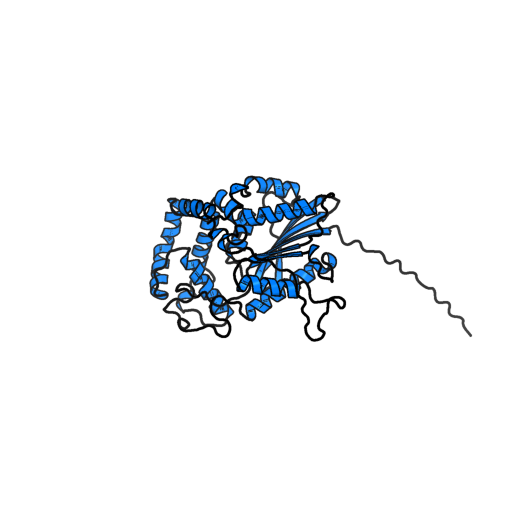SER A N 1
ATOM 802 C CA . SER A 1 96 ? -15.214 -0.881 6.913 1.00 98.06 96 SER A CA 1
ATOM 803 C C . SER A 1 96 ? -14.132 -1.586 6.104 1.00 98.06 96 SER A C 1
ATOM 805 O O . SER A 1 96 ? -12.992 -1.705 6.545 1.00 98.06 96 SER A O 1
ATOM 807 N N . ALA A 1 97 ? -14.475 -2.075 4.918 1.00 98.31 97 ALA A N 1
ATOM 808 C CA . ALA A 1 97 ? -13.547 -2.781 4.046 1.00 98.31 97 ALA A CA 1
ATOM 809 C C . ALA A 1 97 ? -13.662 -2.224 2.626 1.00 98.31 97 ALA A C 1
ATOM 811 O O . ALA A 1 97 ? -14.701 -2.374 1.976 1.00 98.31 97 ALA A O 1
ATOM 812 N N . GLN A 1 98 ? -12.596 -1.593 2.136 1.00 98.31 98 GLN A N 1
ATOM 813 C CA . GLN A 1 98 ? -12.521 -0.995 0.807 1.00 98.31 98 GLN A CA 1
ATOM 814 C C . GLN A 1 98 ? -11.324 -1.545 0.027 1.00 98.31 98 GLN A C 1
ATOM 816 O O . GLN A 1 98 ? -10.232 -1.727 0.552 1.00 98.31 98 GLN A O 1
ATOM 821 N N . SER A 1 99 ? -11.514 -1.801 -1.260 1.00 98.69 99 SER A N 1
ATOM 822 C CA . SER A 1 99 ? -10.436 -2.137 -2.191 1.00 98.69 99 SER A CA 1
ATOM 823 C C . SER A 1 99 ? -10.345 -1.093 -3.294 1.00 98.69 99 SER A C 1
ATOM 825 O O . SER A 1 99 ? -11.326 -0.402 -3.578 1.00 98.69 99 SER A O 1
ATOM 827 N N . SER A 1 100 ? -9.181 -0.992 -3.936 1.00 98.19 100 SER A N 1
ATOM 828 C CA . SER A 1 100 ? -9.101 -0.313 -5.228 1.00 98.19 100 SER A CA 1
ATOM 829 C C . SER A 1 100 ? -9.869 -1.103 -6.293 1.00 98.19 100 SER A C 1
ATOM 831 O O . SER A 1 100 ? -10.099 -2.309 -6.161 1.00 98.19 100 SER A O 1
ATOM 833 N N . ASP A 1 101 ? -10.230 -0.446 -7.393 1.00 97.19 101 ASP A N 1
ATOM 834 C CA . ASP A 1 101 ? -10.936 -1.074 -8.512 1.00 97.19 101 ASP A CA 1
ATOM 835 C C . ASP A 1 101 ? -10.006 -1.926 -9.409 1.00 97.19 101 ASP A C 1
ATOM 837 O O . ASP A 1 101 ? -9.707 -1.605 -10.569 1.00 97.19 101 ASP A O 1
ATOM 841 N N . ALA A 1 102 ? -9.487 -3.017 -8.842 1.00 97.25 102 ALA A N 1
ATOM 842 C CA . ALA A 1 102 ? -8.753 -4.067 -9.541 1.00 97.25 102 ALA A CA 1
ATOM 843 C C . ALA A 1 102 ? -9.138 -5.449 -8.990 1.00 97.25 102 ALA A C 1
ATOM 845 O O . ALA A 1 102 ? -9.266 -5.635 -7.783 1.00 97.25 102 ALA A O 1
ATOM 846 N N . ASP A 1 103 ? -9.274 -6.453 -9.858 1.00 98.12 103 ASP A N 1
ATOM 847 C CA . ASP A 1 103 ? -9.736 -7.790 -9.445 1.00 98.12 103 ASP A CA 1
ATOM 848 C C . ASP A 1 103 ? -8.868 -8.385 -8.331 1.00 98.12 103 ASP A C 1
ATOM 850 O O . ASP A 1 103 ? -9.370 -8.876 -7.324 1.00 98.12 103 ASP A O 1
ATOM 854 N N . ARG A 1 104 ? -7.544 -8.252 -8.452 1.00 98.19 104 ARG A N 1
ATOM 855 C CA . ARG A 1 104 ? -6.589 -8.751 -7.456 1.00 98.19 104 ARG A CA 1
ATOM 856 C C . ARG A 1 104 ? -6.727 -8.112 -6.071 1.00 98.19 104 ARG A C 1
ATOM 858 O O . ARG A 1 104 ? -6.487 -8.807 -5.086 1.00 98.19 104 ARG A O 1
ATOM 865 N N . THR A 1 105 ? -7.089 -6.831 -5.967 1.00 98.75 105 THR A N 1
ATOM 866 C CA . THR A 1 105 ? -7.299 -6.155 -4.672 1.00 98.75 105 THR A CA 1
ATOM 867 C C . THR A 1 105 ? -8.663 -6.522 -4.103 1.00 98.75 105 THR A C 1
ATOM 869 O O . THR A 1 105 ? -8.742 -6.902 -2.939 1.00 98.75 105 THR A O 1
ATOM 872 N N . LYS A 1 106 ? -9.713 -6.564 -4.933 1.00 98.75 106 LYS A N 1
ATOM 873 C CA . LYS A 1 106 ? -11.046 -7.057 -4.534 1.00 98.75 106 LYS A CA 1
ATOM 874 C C . LYS A 1 106 ? -10.986 -8.485 -3.982 1.00 98.75 106 LYS A C 1
ATOM 876 O O . LYS A 1 106 ? -11.461 -8.749 -2.881 1.00 98.75 106 LYS A O 1
ATOM 881 N N . MET A 1 107 ? -10.339 -9.398 -4.709 1.00 98.75 107 MET A N 1
ATOM 882 C CA . MET A 1 107 ? -10.160 -10.792 -4.286 1.00 98.75 107 MET A CA 1
ATOM 883 C C . MET A 1 107 ? -9.296 -10.907 -3.026 1.00 98.75 107 MET A C 1
ATOM 885 O O . MET A 1 107 ? -9.603 -11.708 -2.147 1.00 98.75 107 MET A O 1
ATOM 889 N N . SER A 1 108 ? -8.228 -10.108 -2.911 1.00 98.88 108 SER A N 1
ATOM 890 C CA . SER A 1 108 ? -7.392 -10.107 -1.703 1.00 98.88 108 SER A CA 1
ATOM 891 C C . SER A 1 108 ? -8.177 -9.629 -0.482 1.00 98.88 108 SER A C 1
ATOM 893 O O . SER A 1 108 ? -8.062 -10.239 0.575 1.00 98.88 108 SER A O 1
ATOM 895 N N . LEU A 1 109 ? -9.017 -8.597 -0.622 1.00 98.88 109 LEU A N 1
ATOM 896 C CA . LEU A 1 109 ? -9.869 -8.109 0.464 1.00 98.88 109 LEU A CA 1
ATOM 897 C C . LEU A 1 109 ? -10.880 -9.156 0.924 1.00 98.88 109 LEU A C 1
ATOM 899 O O . LEU A 1 109 ? -11.044 -9.351 2.123 1.00 98.88 109 LEU A O 1
ATOM 903 N N . GLN A 1 110 ? -11.513 -9.867 -0.011 1.00 98.75 110 GLN A N 1
ATOM 904 C CA . GLN A 1 110 ? -12.424 -10.966 0.319 1.00 98.75 110 GLN A CA 1
ATOM 905 C C . GLN A 1 110 ? -11.728 -12.061 1.135 1.00 98.75 110 GLN A C 1
ATOM 907 O O . GLN A 1 110 ? -12.311 -12.594 2.075 1.00 98.75 110 GLN A O 1
ATOM 912 N N . LEU A 1 111 ? -10.478 -12.384 0.796 1.00 98.81 111 LEU A N 1
ATOM 913 C CA . LEU A 1 111 ? -9.699 -13.410 1.488 1.00 98.81 111 LEU A CA 1
ATOM 914 C C . LEU A 1 111 ? -9.211 -12.947 2.858 1.00 98.81 111 LEU A C 1
ATOM 916 O O . LEU A 1 111 ? -9.329 -13.705 3.813 1.00 98.81 111 LEU A O 1
ATOM 920 N N . VAL A 1 112 ? -8.735 -11.705 2.972 1.00 98.88 112 VAL A N 1
ATOM 921 C CA . VAL A 1 112 ? -8.413 -11.099 4.271 1.00 98.88 112 VAL A CA 1
ATOM 922 C C . VAL A 1 112 ? -9.648 -11.133 5.169 1.00 98.88 112 VAL A C 1
ATOM 924 O O . VAL A 1 112 ? -9.581 -11.655 6.273 1.00 98.88 112 VAL A O 1
ATOM 927 N N . MET A 1 113 ? -10.807 -10.687 4.680 1.00 98.69 113 MET A N 1
ATOM 928 C CA . MET A 1 113 ? -12.048 -10.710 5.459 1.00 98.69 113 MET A CA 1
ATOM 929 C C . MET A 1 113 ? -12.506 -12.124 5.833 1.00 98.69 113 MET A C 1
ATOM 931 O O . MET A 1 113 ? -13.024 -12.318 6.930 1.00 98.69 113 MET A O 1
ATOM 935 N N . ALA A 1 114 ? -12.292 -13.116 4.964 1.00 98.56 114 ALA A N 1
ATOM 936 C CA . ALA A 1 114 ? -12.570 -14.515 5.281 1.00 98.56 114 ALA A CA 1
ATOM 937 C C . ALA A 1 114 ? -11.655 -15.061 6.391 1.00 98.56 114 ALA A C 1
ATOM 939 O O . ALA A 1 114 ? -12.099 -15.894 7.176 1.00 98.56 114 ALA A O 1
ATOM 940 N N . GLY A 1 115 ? -10.400 -14.602 6.457 1.00 98.31 115 GLY A N 1
ATOM 941 C CA . GLY A 1 115 ? -9.473 -14.935 7.542 1.00 98.31 115 GLY A CA 1
ATOM 942 C C . GLY A 1 115 ? -9.808 -14.210 8.848 1.00 98.31 115 GLY A C 1
ATOM 943 O O . GLY A 1 115 ? -9.694 -14.807 9.914 1.00 98.31 115 GLY A O 1
ATOM 944 N N . ILE A 1 116 ? -10.286 -12.960 8.764 1.00 98.44 116 ILE A N 1
ATOM 945 C CA . ILE A 1 116 ? -10.688 -12.185 9.947 1.00 98.44 116 ILE A CA 1
ATOM 946 C C . ILE A 1 116 ? -11.978 -12.743 10.564 1.00 98.44 116 ILE A C 1
ATOM 948 O O . ILE A 1 116 ? -12.072 -12.875 11.782 1.00 98.44 116 ILE A O 1
ATOM 952 N N . PHE A 1 117 ? -12.973 -13.072 9.734 1.00 98.12 117 PHE A N 1
ATOM 953 C CA . PHE A 1 117 ? -14.316 -13.458 10.178 1.00 98.12 117 PHE A CA 1
ATOM 954 C C . PHE A 1 117 ? -14.751 -14.830 9.646 1.00 98.12 117 PHE A C 1
ATOM 956 O O . PHE A 1 117 ? -15.721 -14.913 8.878 1.00 98.12 117 PHE A O 1
ATOM 963 N N . PRO A 1 118 ? -14.112 -15.936 10.065 1.00 97.31 118 PRO A N 1
ATOM 964 C CA . PRO A 1 118 ? -14.716 -17.251 9.880 1.00 97.31 118 PRO A CA 1
ATOM 965 C C . PRO A 1 118 ? -16.086 -17.297 10.594 1.00 97.31 118 PRO A C 1
ATOM 967 O O . PRO A 1 118 ? -16.230 -16.722 11.675 1.00 97.31 118 PRO A O 1
ATOM 970 N N . PRO A 1 119 ? -17.120 -17.936 10.014 1.00 97.00 119 PRO A N 1
ATOM 971 C CA . PRO A 1 119 ? -18.457 -17.940 10.601 1.00 97.00 119 PRO A CA 1
ATOM 972 C C . PRO A 1 119 ? -18.489 -18.627 11.969 1.00 97.00 119 PRO A C 1
ATOM 974 O O . PRO A 1 119 ? -18.246 -19.829 12.076 1.00 97.00 119 PRO A O 1
ATOM 977 N N . SER A 1 120 ? -18.885 -17.892 13.012 1.00 94.44 120 SER A N 1
ATOM 978 C CA . SER A 1 120 ? -19.275 -18.499 14.290 1.00 94.44 120 SER A CA 1
ATOM 979 C C . SER A 1 120 ? -20.557 -19.322 14.127 1.00 94.44 120 SER A C 1
ATOM 981 O O . SER A 1 120 ? -21.306 -19.136 13.169 1.00 94.44 120 SER A O 1
ATOM 983 N N . SER A 1 121 ? -20.890 -20.171 15.104 1.00 94.88 121 SER A N 1
ATOM 984 C CA . SER A 1 121 ? -22.075 -21.044 15.046 1.00 94.88 121 SER A CA 1
ATOM 985 C C . SER A 1 121 ? -23.382 -20.314 14.699 1.00 94.88 121 SER A C 1
ATOM 987 O O . SER A 1 121 ? -24.202 -20.860 13.970 1.00 94.88 121 SER A O 1
ATOM 989 N N . ALA A 1 122 ? -23.568 -19.074 15.170 1.00 96.38 122 ALA A N 1
ATOM 990 C CA . ALA A 1 122 ? -24.766 -18.272 14.893 1.00 96.38 122 ALA A CA 1
ATOM 991 C C . ALA A 1 122 ? -24.819 -17.681 13.468 1.00 96.38 122 ALA A C 1
ATOM 993 O O . ALA A 1 122 ? -25.902 -17.377 12.977 1.00 96.38 122 ALA A O 1
ATOM 994 N N . GLN A 1 123 ? -23.668 -17.512 12.811 1.00 97.06 123 GLN A N 1
ATOM 995 C CA . GLN A 1 123 ? -23.542 -16.970 11.448 1.00 97.06 123 GLN A CA 1
ATOM 996 C C . GLN A 1 123 ? -23.098 -18.036 10.429 1.00 97.06 123 GLN A C 1
ATOM 998 O O . GLN A 1 123 ? -22.889 -17.746 9.249 1.00 97.06 123 GLN A O 1
ATOM 1003 N N . SER A 1 124 ? -22.993 -19.295 10.862 1.00 97.25 124 SER A N 1
ATOM 1004 C CA . SER A 1 124 ? -22.743 -20.439 9.992 1.00 97.25 124 SER A CA 1
ATOM 1005 C C . SER A 1 124 ? -24.007 -20.779 9.209 1.00 97.25 124 SER A C 1
ATOM 1007 O O . SER A 1 124 ? -24.915 -21.454 9.689 1.00 97.25 124 SER A O 1
ATOM 1009 N N . TRP A 1 125 ? -24.072 -20.284 7.976 1.00 96.94 125 TRP A N 1
ATOM 1010 C CA . TRP A 1 125 ? -25.197 -20.515 7.069 1.00 96.94 125 TRP A CA 1
ATOM 1011 C C . TRP A 1 125 ? -25.062 -21.823 6.267 1.00 96.94 125 TRP A C 1
ATOM 1013 O O . TRP A 1 125 ? -26.031 -22.283 5.664 1.00 96.94 125 TRP A O 1
ATOM 1023 N N . ASN A 1 126 ? -23.869 -22.433 6.246 1.00 96.94 126 ASN A N 1
ATOM 1024 C CA . ASN A 1 126 ? -23.581 -23.668 5.516 1.00 96.94 126 ASN A CA 1
ATOM 1025 C C . ASN A 1 126 ? -22.522 -24.515 6.240 1.00 96.94 126 ASN A C 1
ATOM 1027 O O . ASN A 1 126 ? -21.359 -24.136 6.332 1.00 96.94 126 ASN A O 1
ATOM 1031 N N . CYS A 1 127 ? -22.898 -25.718 6.680 1.00 95.00 127 CYS A N 1
ATOM 1032 C CA . CYS A 1 127 ? -22.017 -26.606 7.448 1.00 95.00 127 CYS A CA 1
ATOM 1033 C C . CYS A 1 127 ? -20.834 -27.192 6.658 1.00 95.00 127 CYS A C 1
ATOM 1035 O O . CYS A 1 127 ? -19.907 -27.730 7.259 1.00 95.00 127 CYS A O 1
ATOM 1037 N N . LYS A 1 128 ? -20.853 -27.119 5.321 1.00 97.06 128 LYS A N 1
ATOM 1038 C CA . LYS A 1 128 ? -19.772 -27.611 4.450 1.00 97.06 128 LYS A CA 1
ATOM 1039 C C . LYS A 1 128 ? -18.840 -26.501 3.966 1.00 97.06 128 LYS A C 1
ATOM 1041 O O . LYS A 1 128 ? -17.902 -26.787 3.226 1.00 97.06 128 LYS A O 1
ATOM 1046 N N . LEU A 1 129 ? -19.104 -25.250 4.340 1.00 96.31 129 LEU A N 1
ATOM 1047 C CA . LEU A 1 129 ? -18.365 -24.091 3.863 1.00 96.31 129 LEU A CA 1
ATOM 1048 C C . LEU A 1 129 ? -18.058 -23.150 5.032 1.00 96.31 129 LEU A C 1
ATOM 1050 O O . LEU A 1 129 ? -18.926 -22.411 5.486 1.00 96.31 129 LEU A O 1
ATOM 1054 N N . ASN A 1 130 ? -16.802 -23.152 5.487 1.00 95.75 130 ASN A N 1
ATOM 1055 C CA . ASN A 1 130 ? -16.321 -22.257 6.543 1.00 95.75 130 ASN A CA 1
ATOM 1056 C C . ASN A 1 130 ? -16.056 -20.840 6.002 1.00 95.75 130 ASN A C 1
ATOM 1058 O O . ASN A 1 130 ? -14.924 -20.366 5.978 1.00 95.75 130 ASN A O 1
ATOM 1062 N N . TRP A 1 131 ? -17.099 -20.199 5.484 1.00 97.38 131 TRP A N 1
ATOM 1063 C CA . TRP A 1 131 ? -17.063 -18.848 4.937 1.00 97.38 131 TRP A CA 1
ATOM 1064 C C . TRP A 1 131 ? -18.423 -18.180 5.131 1.00 97.38 131 TRP A C 1
ATOM 1066 O O . TRP A 1 131 ? -19.465 -18.827 5.006 1.00 97.38 131 TRP A O 1
ATOM 1076 N N . GLN A 1 132 ? -18.414 -16.873 5.373 1.00 97.50 132 GLN A N 1
ATOM 1077 C CA . GLN A 1 132 ? -19.612 -16.041 5.390 1.00 97.50 132 GLN A CA 1
ATOM 1078 C C . GLN A 1 132 ? -19.446 -14.825 4.476 1.00 97.50 132 GLN A C 1
ATOM 1080 O O . GLN A 1 132 ? -18.331 -14.315 4.327 1.00 97.50 132 GLN A O 1
ATOM 1085 N N . PRO A 1 133 ? -20.540 -14.344 3.863 1.00 96.56 133 PRO A N 1
ATOM 1086 C CA . PRO A 1 133 ? -20.509 -13.094 3.125 1.00 96.56 133 PRO A CA 1
ATOM 1087 C C . PRO A 1 133 ? -20.251 -11.923 4.077 1.00 96.56 133 PRO A C 1
ATOM 1089 O O . PRO A 1 133 ? -20.900 -11.791 5.112 1.00 96.56 133 PRO A O 1
ATOM 1092 N N . VAL A 1 134 ? -19.335 -11.045 3.680 1.00 97.25 134 VAL A N 1
ATOM 1093 C CA . VAL A 1 134 ? -19.040 -9.781 4.361 1.00 97.25 134 VAL A CA 1
ATOM 1094 C C . VAL A 1 134 ? -19.220 -8.620 3.389 1.00 97.25 134 VAL A C 1
ATOM 1096 O O . VAL A 1 134 ? -19.101 -8.792 2.173 1.00 97.25 134 VAL A O 1
ATOM 1099 N N . VAL A 1 135 ? -19.501 -7.429 3.909 1.00 97.94 135 VAL A N 1
ATOM 1100 C CA . VAL A 1 135 ? -19.598 -6.225 3.081 1.00 97.94 135 VAL A CA 1
ATOM 1101 C C . VAL A 1 135 ? -18.192 -5.763 2.703 1.00 97.94 135 VAL A C 1
ATOM 1103 O O . VAL A 1 135 ? -17.350 -5.530 3.566 1.00 97.94 135 VAL A O 1
ATOM 1106 N N . THR A 1 136 ? -17.950 -5.604 1.405 1.00 97.25 136 THR A N 1
ATOM 1107 C CA . THR A 1 136 ? -16.723 -5.016 0.855 1.00 97.25 136 THR A CA 1
ATOM 1108 C C . THR A 1 136 ? -17.087 -4.011 -0.221 1.00 97.25 136 THR A C 1
ATOM 1110 O O . THR A 1 136 ? -17.948 -4.295 -1.055 1.00 97.25 136 THR A O 1
ATOM 1113 N N . ASN A 1 137 ? -16.396 -2.878 -0.247 1.00 97.44 137 ASN A N 1
ATOM 1114 C CA . ASN A 1 137 ? -16.656 -1.790 -1.178 1.00 97.44 137 ASN A CA 1
ATOM 1115 C C . ASN A 1 137 ? -15.452 -1.525 -2.090 1.00 97.44 137 ASN A C 1
ATOM 1117 O O . ASN A 1 137 ? -14.318 -1.927 -1.816 1.00 97.44 137 ASN A O 1
ATOM 1121 N N . TYR A 1 138 ? -15.702 -0.822 -3.186 1.00 96.75 138 TYR A N 1
ATOM 1122 C CA . TYR A 1 138 ? -14.675 -0.185 -4.003 1.00 96.75 138 TYR A CA 1
ATOM 1123 C C . TYR A 1 138 ? -15.257 1.094 -4.599 1.00 96.75 138 TYR A C 1
ATOM 1125 O O . TYR A 1 138 ? -16.466 1.191 -4.815 1.00 96.75 138 TYR A O 1
ATOM 1133 N N . ILE A 1 139 ? -14.393 2.068 -4.851 1.00 94.62 139 ILE A N 1
ATOM 1134 C CA . ILE A 1 139 ? -14.740 3.263 -5.618 1.00 94.62 139 ILE A CA 1
ATOM 1135 C C . ILE A 1 139 ? -14.275 3.007 -7.056 1.00 94.62 139 ILE A C 1
ATOM 1137 O O . ILE A 1 139 ? -13.178 2.465 -7.225 1.00 94.62 139 ILE A O 1
ATOM 1141 N N . PRO A 1 140 ? -15.076 3.332 -8.090 1.00 93.56 140 PRO A N 1
ATOM 1142 C CA . PRO A 1 140 ? -14.645 3.207 -9.478 1.00 93.56 140 PRO A CA 1
ATOM 1143 C C . PRO A 1 140 ? -13.282 3.858 -9.707 1.00 93.56 140 PRO A C 1
ATOM 1145 O O . PRO A 1 140 ? -12.985 4.915 -9.149 1.00 93.56 140 PRO A O 1
ATOM 1148 N N . ARG A 1 141 ? -12.450 3.224 -10.540 1.00 88.81 141 ARG A N 1
ATOM 1149 C CA . ARG A 1 141 ? -11.034 3.593 -10.703 1.00 88.81 141 ARG A CA 1
ATOM 1150 C C . ARG A 1 141 ? -10.787 5.090 -10.907 1.00 88.81 141 ARG A C 1
ATOM 1152 O O . ARG A 1 141 ? -9.826 5.613 -10.346 1.00 88.81 141 ARG A O 1
ATOM 1159 N N . ASP A 1 142 ? -11.601 5.744 -11.727 1.00 87.50 142 ASP A N 1
ATOM 1160 C CA . ASP A 1 142 ? -11.393 7.143 -12.112 1.00 87.50 142 ASP A CA 1
ATOM 1161 C C . ASP A 1 142 ? -11.879 8.140 -11.044 1.00 87.50 142 ASP A C 1
ATOM 1163 O O . ASP A 1 142 ? -11.455 9.291 -11.059 1.00 87.50 142 ASP A O 1
ATOM 1167 N N . ASP A 1 143 ? -12.673 7.680 -10.071 1.00 89.31 143 ASP A N 1
ATOM 1168 C CA . ASP A 1 143 ? -13.191 8.489 -8.962 1.00 89.31 143 ASP A CA 1
ATOM 1169 C C . ASP A 1 143 ? -12.380 8.312 -7.657 1.00 89.31 143 ASP A C 1
ATOM 1171 O O . ASP A 1 143 ? -12.511 9.103 -6.717 1.00 89.31 143 ASP A O 1
ATOM 1175 N N . ASP A 1 144 ? -11.533 7.277 -7.570 1.00 91.94 144 ASP A N 1
ATOM 1176 C CA . ASP A 1 144 ? -10.825 6.895 -6.342 1.00 91.94 144 ASP A CA 1
ATOM 1177 C C . ASP A 1 144 ? -9.575 7.758 -6.072 1.00 91.94 144 ASP A C 1
ATOM 1179 O O . ASP A 1 144 ? -8.449 7.430 -6.456 1.00 91.94 144 ASP A O 1
ATOM 1183 N N . TYR A 1 145 ? -9.766 8.860 -5.341 1.00 90.12 145 TYR A N 1
ATOM 1184 C CA . TYR A 1 145 ? -8.674 9.734 -4.889 1.00 90.12 145 TYR A CA 1
ATOM 1185 C C . TYR A 1 145 ? -7.842 9.163 -3.730 1.00 90.12 145 TYR A C 1
ATOM 1187 O O . TYR A 1 145 ? -6.780 9.709 -3.436 1.00 90.12 145 TYR A O 1
ATOM 1195 N N . VAL A 1 146 ? -8.299 8.102 -3.054 1.00 92.69 146 VAL A N 1
ATOM 1196 C CA . VAL A 1 146 ? -7.621 7.557 -1.865 1.00 92.69 146 VAL A CA 1
ATOM 1197 C C . VAL A 1 146 ? -6.627 6.475 -2.269 1.00 92.69 146 VAL A C 1
ATOM 1199 O O . VAL A 1 146 ? -5.450 6.545 -1.916 1.00 92.69 146 VAL A O 1
ATOM 1202 N N . LEU A 1 147 ? -7.075 5.477 -3.033 1.00 95.62 147 LEU A N 1
ATOM 1203 C CA . LEU A 1 147 ? -6.252 4.326 -3.407 1.00 95.62 147 LEU A CA 1
ATOM 1204 C C . LEU A 1 147 ? -5.658 4.445 -4.812 1.00 95.62 147 LEU A C 1
ATOM 1206 O O . LEU A 1 147 ? -4.692 3.739 -5.107 1.00 95.62 147 LEU A O 1
ATOM 1210 N N . ASN A 1 148 ? -6.164 5.350 -5.656 1.00 93.81 148 ASN A N 1
ATOM 1211 C CA . ASN A 1 148 ? -5.708 5.522 -7.038 1.00 93.81 148 ASN A CA 1
ATOM 1212 C C . ASN A 1 148 ? -5.257 6.961 -7.368 1.00 93.81 148 ASN A C 1
ATOM 1214 O O . ASN A 1 148 ? -5.459 7.466 -8.476 1.00 93.81 148 ASN A O 1
ATOM 1218 N N . PHE A 1 149 ? -4.557 7.604 -6.427 1.00 93.31 149 PHE A N 1
ATOM 1219 C CA . PHE A 1 149 ? -4.073 8.988 -6.547 1.00 93.31 149 PHE A CA 1
ATOM 1220 C C . PHE A 1 149 ? -3.277 9.291 -7.833 1.00 93.31 149 PHE A C 1
ATOM 1222 O O . PHE A 1 149 ? -3.302 10.420 -8.322 1.00 93.31 149 PHE A O 1
ATOM 1229 N N . LEU A 1 150 ? -2.609 8.291 -8.431 1.00 92.94 150 LEU A N 1
ATOM 1230 C CA . LEU A 1 150 ? -1.850 8.429 -9.684 1.00 92.94 150 LEU A CA 1
ATOM 1231 C C . LEU A 1 150 ? -2.709 8.891 -10.875 1.00 92.94 150 LEU A C 1
ATOM 1233 O O . LEU A 1 150 ? -2.166 9.394 -11.862 1.00 92.94 150 LEU A O 1
ATOM 1237 N N . LYS A 1 151 ? -4.033 8.698 -10.819 1.00 89.56 151 LYS A N 1
ATOM 1238 C CA . LYS A 1 151 ? -4.972 9.155 -11.853 1.00 89.56 151 LYS A CA 1
ATOM 1239 C C . LYS A 1 151 ? -5.499 10.566 -11.620 1.00 89.56 151 LYS A C 1
ATOM 1241 O O . LYS A 1 151 ? -6.033 11.153 -12.558 1.00 89.56 151 LYS A O 1
ATOM 1246 N N . CYS A 1 152 ? -5.301 11.139 -10.436 1.00 92.12 152 CYS A N 1
ATOM 1247 C CA . CYS A 1 152 ? -5.902 12.424 -10.117 1.00 92.12 152 CYS A CA 1
ATOM 1248 C C . CYS A 1 152 ? -5.168 13.594 -10.793 1.00 92.12 152 CYS A C 1
ATOM 1250 O O . CYS A 1 152 ? -3.934 13.676 -10.717 1.00 92.12 152 CYS A O 1
ATOM 1252 N N . PRO A 1 153 ? -5.900 14.540 -11.421 1.00 92.44 153 PRO A N 1
ATOM 1253 C CA . PRO A 1 153 ? -5.292 15.640 -12.173 1.00 92.44 153 PRO A CA 1
ATOM 1254 C C . PRO A 1 153 ? -4.313 16.492 -11.360 1.00 92.44 153 PRO A C 1
ATOM 1256 O O . PRO A 1 153 ? -3.245 16.840 -11.865 1.00 92.44 153 PRO A O 1
ATOM 1259 N N . ASN A 1 154 ? -4.632 16.783 -10.093 1.00 93.75 154 ASN A N 1
ATOM 1260 C CA . ASN A 1 154 ? -3.762 17.575 -9.217 1.00 93.75 154 ASN A CA 1
ATOM 1261 C C . ASN A 1 154 ? -2.428 16.866 -8.949 1.00 93.75 154 ASN A C 1
ATOM 1263 O O . ASN A 1 154 ? -1.377 17.496 -9.049 1.00 93.75 154 ASN A O 1
ATOM 1267 N N . PHE A 1 155 ? -2.460 15.555 -8.674 1.00 95.94 155 PHE A N 1
ATOM 1268 C CA . PHE A 1 155 ? -1.244 14.761 -8.492 1.00 95.94 155 PHE A CA 1
ATOM 1269 C C . PHE A 1 155 ? -0.422 14.736 -9.780 1.00 95.94 155 PHE A C 1
ATOM 1271 O O . PHE A 1 155 ? 0.772 15.023 -9.763 1.00 95.94 155 PHE A O 1
ATOM 1278 N N . LYS A 1 156 ? -1.069 14.455 -10.919 1.00 95.62 156 LYS A N 1
ATOM 1279 C CA . LYS A 1 156 ? -0.400 14.402 -12.223 1.00 95.62 156 LYS A CA 1
ATOM 1280 C C . LYS A 1 156 ? 0.283 15.724 -12.568 1.00 95.62 156 LYS A C 1
ATOM 1282 O O . LYS A 1 156 ? 1.437 15.707 -12.983 1.00 95.62 156 LYS A O 1
ATOM 1287 N N . LYS A 1 157 ? -0.402 16.854 -12.370 1.00 96.50 157 LYS A N 1
ATOM 1288 C CA . LYS A 1 157 ? 0.142 18.193 -12.626 1.00 96.50 157 LYS A CA 1
ATOM 1289 C C . LYS A 1 157 ? 1.406 18.452 -11.806 1.00 96.50 157 LYS A C 1
ATOM 1291 O O . LYS A 1 157 ? 2.406 18.892 -12.367 1.00 96.50 157 LYS A O 1
ATOM 1296 N N . GLU A 1 158 ? 1.360 18.168 -10.507 1.00 97.75 158 GLU A N 1
ATOM 1297 C CA . GLU A 1 158 ? 2.503 18.362 -9.611 1.00 97.75 158 GLU A CA 1
ATOM 1298 C C . GLU A 1 158 ? 3.662 17.419 -9.970 1.00 97.75 158 GLU A C 1
ATOM 1300 O O . GLU A 1 158 ? 4.807 17.843 -10.112 1.00 97.75 158 GLU A O 1
ATOM 1305 N N . HIS A 1 159 ? 3.364 16.144 -10.212 1.00 97.94 159 HIS A N 1
ATOM 1306 C CA . HIS A 1 159 ? 4.359 15.139 -10.574 1.00 97.94 159 HIS A CA 1
ATOM 1307 C C . HIS A 1 159 ? 5.028 15.449 -11.925 1.00 97.94 159 HIS A C 1
ATOM 1309 O O . HIS A 1 159 ? 6.239 15.292 -12.085 1.00 97.94 159 HIS A O 1
ATOM 1315 N N . ASP A 1 160 ? 4.265 15.942 -12.904 1.00 97.94 160 ASP A N 1
ATOM 1316 C CA . ASP A 1 160 ? 4.792 16.389 -14.195 1.00 97.94 160 ASP A CA 1
ATOM 1317 C C . ASP A 1 160 ? 5.690 17.630 -14.070 1.00 97.94 160 ASP A C 1
ATOM 1319 O O . ASP A 1 160 ? 6.602 17.791 -14.883 1.00 97.94 160 ASP A O 1
ATOM 1323 N N . ALA A 1 161 ? 5.466 18.489 -13.070 1.00 98.50 161 ALA A N 1
ATOM 1324 C CA . ALA A 1 161 ? 6.363 19.598 -12.754 1.00 98.50 161 ALA A CA 1
ATOM 1325 C C . ALA A 1 161 ? 7.660 19.098 -12.096 1.00 98.50 161 ALA A C 1
ATOM 1327 O O . ALA A 1 161 ? 8.744 19.461 -12.549 1.00 98.50 161 ALA A O 1
ATOM 1328 N N . VAL A 1 162 ? 7.561 18.198 -11.110 1.00 98.44 162 VAL A N 1
ATOM 1329 C CA . VAL A 1 162 ? 8.721 17.609 -10.414 1.00 98.44 162 VAL A CA 1
ATOM 1330 C C . VAL A 1 162 ? 9.667 16.892 -11.377 1.00 98.44 162 VAL A C 1
ATOM 1332 O O . VAL A 1 162 ? 10.874 17.106 -11.323 1.00 98.44 162 VAL A O 1
ATOM 1335 N N . LYS A 1 163 ? 9.148 16.105 -12.325 1.00 97.88 163 LYS A N 1
ATOM 1336 C CA . LYS A 1 163 ? 9.982 15.409 -13.327 1.00 97.88 163 LYS A CA 1
ATOM 1337 C C . LYS A 1 163 ? 10.793 16.338 -14.239 1.00 97.88 163 LYS A C 1
ATOM 1339 O O . LYS A 1 163 ? 11.694 15.863 -14.922 1.00 97.88 163 LYS A O 1
ATOM 1344 N N . LYS A 1 164 ? 10.447 17.627 -14.308 1.00 98.25 164 LYS A N 1
ATOM 1345 C CA . LYS A 1 164 ? 11.152 18.636 -15.117 1.00 98.25 164 LYS A CA 1
ATOM 1346 C C . LYS A 1 164 ? 12.211 19.402 -14.321 1.00 98.25 164 LYS A C 1
ATOM 1348 O O . LYS A 1 164 ? 12.931 20.197 -14.920 1.00 98.25 164 LYS A O 1
ATOM 1353 N N . LEU A 1 165 ? 12.293 19.200 -13.004 1.00 98.62 165 LEU A N 1
ATOM 1354 C CA . LEU A 1 165 ? 13.299 19.845 -12.166 1.00 98.62 165 LEU A CA 1
ATOM 1355 C C . LEU A 1 165 ? 14.707 19.375 -12.570 1.00 98.62 165 LEU A C 1
ATOM 1357 O O . LEU A 1 165 ? 14.893 18.167 -12.757 1.00 98.62 165 LEU A O 1
ATOM 1361 N N . PRO A 1 166 ? 15.695 20.282 -12.708 1.00 98.56 166 PRO A N 1
ATOM 1362 C CA . PRO A 1 166 ? 17.040 19.927 -13.161 1.00 98.56 166 PRO A CA 1
ATOM 1363 C C . PRO A 1 166 ? 17.684 18.802 -12.346 1.00 98.56 166 PRO A C 1
ATOM 1365 O O . PRO A 1 166 ? 18.218 17.862 -12.925 1.00 98.56 166 PRO A O 1
ATOM 1368 N N . GLU A 1 167 ? 17.562 18.841 -11.020 1.00 98.25 167 GLU A N 1
ATOM 1369 C CA . GLU A 1 167 ? 18.133 17.840 -10.120 1.00 98.25 167 GLU A CA 1
ATOM 1370 C C . GLU A 1 167 ? 17.453 16.467 -10.241 1.00 98.25 167 GLU A C 1
ATOM 1372 O O . GLU A 1 167 ? 18.099 15.429 -10.086 1.00 98.25 167 GLU A O 1
ATOM 1377 N N . VAL A 1 168 ? 16.153 16.435 -10.558 1.00 98.38 168 VAL A N 1
ATOM 1378 C CA . VAL A 1 168 ? 15.420 15.185 -10.810 1.00 98.38 168 VAL A CA 1
ATOM 1379 C C . VAL A 1 168 ? 15.841 14.606 -12.155 1.00 98.38 168 VAL A C 1
ATOM 1381 O O . VAL A 1 168 ? 16.147 13.418 -12.240 1.00 98.38 168 VAL A O 1
ATOM 1384 N N . VAL A 1 169 ? 15.919 15.442 -13.193 1.00 98.38 169 VAL A N 1
ATOM 1385 C CA . VAL A 1 169 ? 16.404 15.040 -14.520 1.00 98.38 169 VAL A CA 1
ATOM 1386 C C . VAL A 1 169 ? 17.829 14.495 -14.431 1.00 98.38 169 VAL A C 1
ATOM 1388 O O . VAL A 1 169 ? 18.111 13.442 -15.002 1.00 98.38 169 VAL A O 1
ATOM 1391 N N . GLU A 1 170 ? 18.709 15.151 -13.672 1.00 98.31 170 GLU A N 1
ATOM 1392 C CA . GLU A 1 170 ? 20.083 14.705 -13.452 1.00 98.31 170 GLU A CA 1
ATOM 1393 C C . GLU A 1 170 ? 20.123 13.329 -12.775 1.00 98.31 170 GLU A C 1
ATOM 1395 O O . GLU A 1 170 ? 20.728 12.407 -13.324 1.00 98.31 170 GLU A O 1
ATOM 1400 N N . LYS A 1 171 ? 19.413 13.139 -11.653 1.00 98.06 171 LYS A N 1
ATOM 1401 C CA . LYS A 1 171 ? 19.331 11.838 -10.961 1.00 98.06 171 LYS A CA 1
ATOM 1402 C C . LYS A 1 171 ? 18.806 10.726 -11.869 1.00 98.06 171 LYS A C 1
ATOM 1404 O O . LYS A 1 171 ? 19.377 9.641 -11.913 1.00 98.06 171 LYS A O 1
ATOM 1409 N N . VAL A 1 172 ? 17.745 10.994 -12.629 1.00 98.25 172 VAL A N 1
ATOM 1410 C CA . VAL A 1 172 ? 17.165 10.027 -13.574 1.00 98.25 172 VAL A CA 1
ATOM 1411 C C . VAL A 1 172 ? 18.158 9.700 -14.696 1.00 98.25 172 VAL A C 1
ATOM 1413 O O . VAL A 1 172 ? 18.270 8.541 -15.102 1.00 98.25 172 VAL A O 1
ATOM 1416 N N . SER A 1 173 ? 18.929 10.686 -15.167 1.00 97.88 173 SER A N 1
ATOM 1417 C CA . SER A 1 173 ? 19.903 10.499 -16.248 1.00 97.88 173 SER A CA 1
ATOM 1418 C C . SER A 1 173 ? 21.054 9.555 -15.884 1.00 97.88 173 SER A C 1
ATOM 1420 O O . SER A 1 173 ? 21.588 8.892 -16.778 1.00 97.88 173 SER A O 1
ATOM 1422 N N . GLN A 1 174 ? 21.374 9.401 -14.593 1.00 97.81 174 GLN A N 1
ATOM 1423 C CA . GLN A 1 174 ? 22.394 8.459 -14.108 1.00 97.81 174 GLN A CA 1
ATOM 1424 C C . GLN A 1 174 ? 22.060 7.001 -14.466 1.00 97.81 174 GLN A C 1
ATOM 1426 O O . GLN A 1 174 ? 22.955 6.173 -14.626 1.00 97.81 174 GLN A O 1
ATOM 1431 N N . TYR A 1 175 ? 20.779 6.695 -14.687 1.00 98.12 175 TYR A N 1
ATOM 1432 C CA . TYR A 1 175 ? 20.308 5.367 -15.075 1.00 98.12 175 TYR A CA 1
ATOM 1433 C C . TYR A 1 175 ? 20.231 5.153 -16.594 1.00 98.12 175 TYR A C 1
ATOM 1435 O O . TYR A 1 175 ? 19.807 4.084 -17.031 1.00 98.12 175 TYR A O 1
ATOM 1443 N N . SER A 1 176 ? 20.647 6.120 -17.423 1.00 97.62 176 SER A N 1
ATOM 1444 C CA . SER A 1 176 ? 20.497 6.042 -18.889 1.00 97.62 176 SER A CA 1
ATOM 1445 C C . SER A 1 176 ? 21.219 4.839 -19.499 1.00 97.62 176 SER A C 1
ATOM 1447 O O . SER A 1 176 ? 20.657 4.136 -20.340 1.00 97.62 176 SER A O 1
ATOM 1449 N N . THR A 1 177 ? 22.445 4.555 -19.048 1.00 98.19 177 THR A N 1
ATOM 1450 C CA . THR A 1 177 ? 23.216 3.391 -19.515 1.00 98.19 177 THR A CA 1
ATOM 1451 C C . THR A 1 177 ? 22.514 2.085 -19.155 1.00 98.19 177 THR A C 1
ATOM 1453 O O . THR A 1 177 ? 22.375 1.206 -20.004 1.00 98.19 177 THR A O 1
ATOM 1456 N N . PHE A 1 178 ? 22.012 1.974 -17.923 1.00 98.06 178 PHE A N 1
ATOM 1457 C CA . PHE A 1 178 ? 21.291 0.787 -17.474 1.00 98.06 178 PHE A CA 1
ATOM 1458 C C . PHE A 1 178 ? 19.953 0.620 -18.207 1.00 98.06 178 PHE A C 1
ATOM 1460 O O . PHE A 1 178 ? 19.620 -0.478 -18.637 1.00 98.06 178 PHE A O 1
ATOM 1467 N N . ALA A 1 179 ? 19.221 1.708 -18.462 1.00 98.31 179 ALA A N 1
ATOM 1468 C CA . ALA A 1 179 ? 18.004 1.678 -19.269 1.00 98.31 179 ALA A CA 1
ATOM 1469 C C . ALA A 1 179 ? 18.271 1.223 -20.714 1.00 98.31 179 ALA A C 1
ATOM 1471 O O . ALA A 1 179 ? 17.474 0.469 -21.276 1.00 98.31 179 ALA A O 1
ATOM 1472 N N . LYS A 1 180 ? 19.407 1.610 -21.311 1.00 98.31 180 LYS A N 1
ATOM 1473 C CA . LYS A 1 180 ? 19.815 1.105 -22.629 1.00 98.31 180 LYS A CA 1
ATOM 1474 C C . LYS A 1 180 ? 20.059 -0.408 -22.598 1.00 98.31 180 LYS A C 1
ATOM 1476 O O . LYS A 1 180 ? 19.519 -1.113 -23.444 1.00 98.31 180 LYS A O 1
ATOM 1481 N N . GLN A 1 181 ? 20.784 -0.906 -21.595 1.00 97.94 181 GLN A N 1
ATOM 1482 C CA . GLN A 1 181 ? 21.013 -2.347 -21.415 1.00 97.94 181 GLN A CA 1
ATOM 1483 C C . GLN A 1 181 ? 19.702 -3.113 -21.212 1.00 97.94 181 GLN A C 1
ATOM 1485 O O . GLN A 1 181 ? 19.455 -4.107 -21.888 1.00 97.94 181 GLN A O 1
ATOM 1490 N N . LEU A 1 182 ? 18.815 -2.612 -20.344 1.00 97.69 182 LEU A N 1
ATOM 1491 C CA . LEU A 1 182 ? 17.487 -3.191 -20.160 1.00 97.69 182 LEU A CA 1
ATOM 1492 C C . LEU A 1 182 ? 16.684 -3.174 -21.464 1.00 97.69 182 LEU A C 1
ATOM 1494 O O . LEU A 1 182 ? 15.974 -4.136 -21.732 1.00 97.69 182 LEU A O 1
ATOM 1498 N N . SER A 1 183 ? 16.808 -2.139 -22.301 1.00 98.12 183 SER A N 1
ATOM 1499 C CA . SER A 1 183 ? 16.122 -2.100 -23.600 1.00 98.12 183 SER A CA 1
ATOM 1500 C C . SER A 1 183 ? 16.605 -3.203 -24.542 1.00 98.12 183 SER A C 1
ATOM 1502 O O . SER A 1 183 ? 15.789 -3.861 -25.184 1.00 98.12 183 SER A O 1
ATOM 1504 N N . GLU A 1 184 ? 17.916 -3.447 -24.588 1.00 97.69 184 GLU A N 1
ATOM 1505 C CA . GLU A 1 184 ? 18.518 -4.532 -25.372 1.00 97.69 184 GLU A CA 1
ATOM 1506 C C . GLU A 1 184 ? 18.085 -5.910 -24.846 1.00 97.69 184 GLU A C 1
ATOM 1508 O O . GLU A 1 184 ? 17.705 -6.779 -25.628 1.00 97.69 184 GLU A O 1
ATOM 1513 N N . TRP A 1 185 ? 18.078 -6.105 -23.524 1.00 96.69 185 TRP A N 1
ATOM 1514 C CA . TRP A 1 185 ? 17.713 -7.386 -22.914 1.00 96.69 185 TRP A CA 1
ATOM 1515 C C . TRP A 1 185 ? 16.224 -7.693 -22.945 1.00 96.69 185 TRP A C 1
ATOM 1517 O O . TRP A 1 185 ? 15.868 -8.864 -23.026 1.00 96.69 185 TRP A O 1
ATOM 1527 N N . THR A 1 186 ? 15.359 -6.682 -22.850 1.00 96.25 186 THR A N 1
ATOM 1528 C CA . THR A 1 186 ? 13.893 -6.847 -22.842 1.00 96.25 186 THR A CA 1
ATOM 1529 C C . THR A 1 186 ? 13.289 -6.779 -24.244 1.00 96.25 186 THR A C 1
ATOM 1531 O O . THR A 1 186 ? 12.206 -7.312 -24.476 1.00 96.25 186 THR A O 1
ATOM 1534 N N . GLY A 1 187 ? 13.978 -6.145 -25.198 1.00 96.75 187 GLY A N 1
ATOM 1535 C CA . GLY A 1 187 ? 13.478 -5.925 -26.555 1.00 96.75 187 GLY A CA 1
ATOM 1536 C C . GLY A 1 187 ? 12.459 -4.786 -26.667 1.00 96.75 187 GLY A C 1
ATOM 1537 O O . GLY A 1 187 ? 11.749 -4.710 -27.669 1.00 96.75 187 GLY A O 1
ATOM 1538 N N . VAL A 1 188 ? 12.359 -3.906 -25.662 1.00 96.56 188 VAL A N 1
ATOM 1539 C CA . VAL A 1 188 ? 11.478 -2.723 -25.675 1.00 96.56 188 VAL A CA 1
ATOM 1540 C C . VAL A 1 188 ? 12.198 -1.471 -25.178 1.00 96.56 188 VAL A C 1
ATOM 1542 O O . VAL A 1 188 ? 13.045 -1.571 -24.298 1.00 96.56 188 VAL A O 1
ATOM 1545 N N . PRO A 1 189 ? 11.854 -0.266 -25.669 1.00 97.69 189 PRO A N 1
ATOM 1546 C CA . PRO A 1 189 ? 12.427 0.969 -25.144 1.00 97.69 189 PRO A CA 1
ATOM 1547 C C . PRO A 1 189 ? 12.105 1.186 -23.658 1.00 97.69 189 PRO A C 1
ATOM 1549 O O . PRO A 1 189 ? 10.939 1.205 -23.246 1.00 97.69 189 PRO A O 1
ATOM 1552 N N . ILE A 1 190 ? 13.144 1.405 -22.853 1.00 97.81 190 ILE A N 1
ATOM 1553 C CA . ILE A 1 190 ? 13.033 1.607 -21.407 1.00 97.81 190 ILE A CA 1
ATOM 1554 C C . ILE A 1 190 ? 13.169 3.086 -21.047 1.00 97.81 190 ILE A C 1
ATOM 1556 O O . ILE A 1 190 ? 14.174 3.733 -21.328 1.00 97.81 190 ILE A O 1
ATOM 1560 N N . THR A 1 191 ? 12.149 3.610 -20.368 1.00 96.06 191 THR A N 1
ATOM 1561 C CA . THR A 1 191 ? 12.207 4.887 -19.661 1.00 96.06 191 THR A CA 1
ATOM 1562 C C . THR A 1 191 ? 12.706 4.611 -18.241 1.00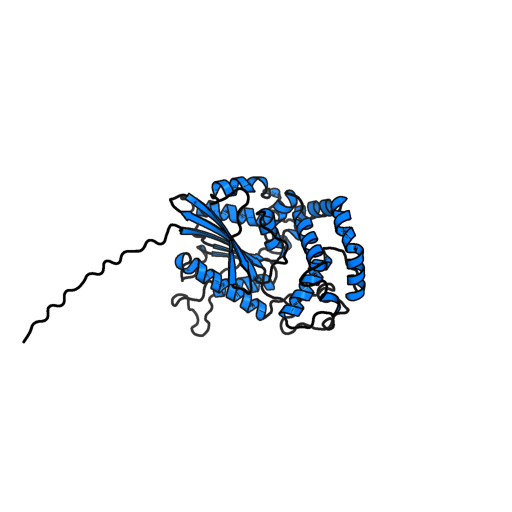 96.06 191 THR A C 1
ATOM 1564 O O . THR A 1 191 ? 12.082 3.789 -17.556 1.00 96.06 191 THR A O 1
ATOM 1567 N N . PRO A 1 192 ? 13.802 5.254 -17.792 1.00 95.25 192 PRO A N 1
ATOM 1568 C CA . PRO A 1 192 ? 14.322 5.057 -16.443 1.00 95.25 192 PRO A CA 1
ATOM 1569 C C . PRO A 1 192 ? 13.268 5.303 -15.356 1.00 95.25 192 PRO A C 1
ATOM 1571 O O . PRO A 1 192 ? 12.324 6.063 -15.574 1.00 95.25 192 PRO A O 1
ATOM 1574 N N . THR A 1 193 ? 13.459 4.646 -14.208 1.00 93.06 193 THR A N 1
ATOM 1575 C CA . THR A 1 193 ? 12.568 4.603 -13.027 1.00 93.06 193 THR A CA 1
ATOM 1576 C C . THR A 1 193 ? 11.203 3.968 -13.313 1.00 93.06 193 THR A C 1
ATOM 1578 O O . THR A 1 193 ? 10.929 2.866 -12.840 1.00 93.06 193 THR A O 1
ATOM 1581 N N . LYS A 1 194 ? 10.393 4.559 -14.196 1.00 92.88 194 LYS A N 1
ATOM 1582 C CA . LYS A 1 194 ? 9.027 4.109 -14.499 1.00 92.88 194 LYS A CA 1
ATOM 1583 C C . LYS A 1 194 ? 8.974 2.657 -14.977 1.00 92.88 194 LYS A C 1
ATOM 1585 O O . LYS A 1 194 ? 8.204 1.855 -14.453 1.00 92.88 194 LYS A O 1
ATOM 1590 N N . HIS A 1 195 ? 9.758 2.306 -16.000 1.00 96.94 195 HIS A N 1
ATOM 1591 C CA . HIS A 1 195 ? 9.744 0.937 -16.530 1.00 96.94 195 HIS A CA 1
ATOM 1592 C C . HIS A 1 195 ? 10.565 -0.020 -15.654 1.00 96.94 195 HIS A C 1
ATOM 1594 O O . HIS A 1 195 ? 10.381 -1.230 -15.751 1.00 96.94 195 HIS A O 1
ATOM 1600 N N . PHE A 1 196 ? 11.411 0.490 -14.751 1.00 97.88 196 PHE A N 1
ATOM 1601 C CA . PHE A 1 196 ? 12.129 -0.357 -13.797 1.00 97.88 196 PHE A CA 1
ATOM 1602 C C . PHE A 1 196 ? 11.158 -0.958 -12.784 1.00 97.88 196 PHE A C 1
ATOM 1604 O O . PHE A 1 196 ? 11.274 -2.140 -12.491 1.00 97.88 196 PHE A O 1
ATOM 1611 N N . VAL A 1 197 ? 10.148 -0.199 -12.336 1.00 96.69 197 VAL A N 1
ATOM 1612 C CA . VAL A 1 197 ? 9.065 -0.710 -11.472 1.00 96.69 197 VAL A CA 1
ATOM 1613 C C . VAL A 1 197 ? 8.345 -1.883 -12.135 1.00 96.69 197 VAL A C 1
ATOM 1615 O O . VAL A 1 197 ? 8.112 -2.910 -11.504 1.00 96.69 197 VAL A O 1
ATOM 1618 N N . GLN A 1 198 ? 8.024 -1.766 -13.424 1.00 96.00 198 GLN A N 1
ATOM 1619 C CA . GLN A 1 198 ? 7.342 -2.829 -14.168 1.00 96.00 198 GLN A CA 1
ATOM 1620 C C . GLN A 1 198 ? 8.235 -4.063 -14.351 1.00 96.00 198 GLN A C 1
ATOM 1622 O O . GLN A 1 198 ? 7.783 -5.181 -14.124 1.00 9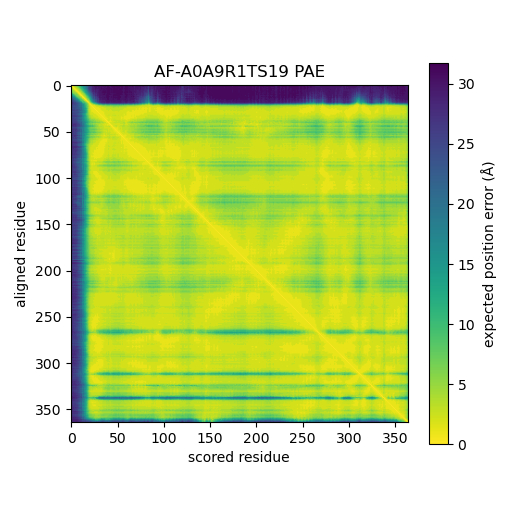6.00 198 GLN A O 1
ATOM 1627 N N . ILE A 1 199 ? 9.513 -3.873 -14.683 1.00 97.00 199 ILE A N 1
ATOM 1628 C CA . ILE A 1 199 ? 10.472 -4.981 -14.777 1.00 97.00 199 ILE A CA 1
ATOM 1629 C C . ILE A 1 199 ? 10.667 -5.646 -13.407 1.00 97.00 199 ILE A C 1
ATOM 1631 O O . ILE A 1 199 ? 10.707 -6.870 -13.330 1.00 97.00 199 ILE A O 1
ATOM 1635 N N . TYR A 1 200 ? 10.725 -4.873 -12.320 1.00 97.50 200 TYR A N 1
ATOM 1636 C CA . TYR A 1 200 ? 10.824 -5.407 -10.961 1.00 97.50 200 TYR A CA 1
ATOM 1637 C C . TYR A 1 200 ? 9.608 -6.277 -10.627 1.00 97.50 200 TYR A C 1
ATOM 1639 O O . TYR A 1 200 ? 9.775 -7.425 -10.225 1.00 97.50 200 TYR A O 1
ATOM 1647 N N . HIS A 1 201 ? 8.387 -5.794 -10.903 1.00 96.38 201 HIS A N 1
ATOM 1648 C CA . HIS A 1 201 ? 7.161 -6.599 -10.780 1.00 96.38 201 HIS A CA 1
ATOM 1649 C C . HIS A 1 201 ? 7.236 -7.905 -11.576 1.00 96.38 201 HIS A C 1
ATOM 1651 O O . HIS A 1 201 ? 6.807 -8.944 -11.071 1.00 96.38 201 HIS A O 1
ATOM 1657 N N . ALA A 1 202 ? 7.773 -7.861 -12.799 1.00 95.06 202 ALA A N 1
ATOM 1658 C CA . ALA A 1 202 ? 7.949 -9.039 -13.643 1.00 95.06 202 ALA A CA 1
ATOM 1659 C C . ALA A 1 202 ? 8.827 -10.089 -12.953 1.00 95.06 202 ALA A C 1
ATOM 1661 O O . ALA A 1 202 ? 8.425 -11.241 -12.816 1.00 95.06 202 ALA A O 1
ATOM 1662 N N . LEU A 1 203 ? 10.005 -9.678 -12.480 1.00 96.12 203 LEU A N 1
ATOM 1663 C CA . LEU A 1 203 ? 10.979 -10.569 -11.853 1.00 96.12 203 LEU A CA 1
ATOM 1664 C C . LEU A 1 203 ? 10.470 -11.120 -10.515 1.00 96.12 203 LEU A C 1
ATOM 1666 O O . LEU A 1 203 ? 10.574 -12.323 -10.285 1.00 96.12 203 LEU A O 1
ATOM 1670 N N . THR A 1 204 ? 9.823 -10.290 -9.688 1.00 95.44 204 THR A N 1
ATOM 1671 C CA . THR A 1 204 ? 9.166 -10.744 -8.451 1.00 95.44 204 THR A CA 1
ATOM 1672 C C . THR A 1 204 ? 8.077 -11.769 -8.724 1.00 95.44 204 THR A C 1
ATOM 1674 O O . THR A 1 204 ? 7.954 -12.754 -8.000 1.00 95.44 204 THR A O 1
ATOM 1677 N N . MET A 1 205 ? 7.284 -11.578 -9.778 1.00 94.00 205 MET A N 1
ATOM 1678 C CA . MET A 1 205 ? 6.274 -12.558 -10.166 1.00 94.00 205 MET A CA 1
ATOM 1679 C C . MET A 1 205 ? 6.907 -13.882 -10.604 1.00 94.00 205 MET A C 1
ATOM 1681 O O . MET A 1 205 ? 6.458 -14.927 -10.133 1.00 94.00 205 MET A O 1
ATOM 1685 N N . LEU A 1 206 ? 7.939 -13.849 -11.458 1.00 93.00 206 LEU A N 1
ATOM 1686 C CA . LEU A 1 206 ? 8.609 -15.068 -11.924 1.00 93.00 206 LEU A CA 1
ATOM 1687 C C . LEU A 1 206 ? 9.149 -15.871 -10.740 1.00 93.00 206 LEU A C 1
ATOM 1689 O O . LEU A 1 206 ? 8.827 -17.051 -10.611 1.00 93.00 206 LEU A O 1
ATOM 1693 N N . ASP A 1 207 ? 9.874 -15.208 -9.839 1.00 92.81 207 ASP A N 1
ATOM 1694 C CA . ASP A 1 207 ? 10.417 -15.823 -8.629 1.00 92.81 207 ASP A CA 1
ATOM 1695 C C . ASP A 1 207 ? 9.310 -16.454 -7.768 1.00 92.81 207 ASP A C 1
ATOM 1697 O O . ASP A 1 207 ? 9.347 -17.638 -7.427 1.00 92.81 207 ASP A O 1
ATOM 1701 N N . HIS A 1 208 ? 8.232 -15.711 -7.511 1.00 90.62 208 HIS A N 1
ATOM 1702 C CA . HIS A 1 208 ? 7.135 -16.195 -6.679 1.00 90.62 208 HIS A CA 1
ATOM 1703 C C . HIS A 1 208 ? 6.329 -17.336 -7.310 1.00 90.62 208 HIS A C 1
ATOM 1705 O O . HIS A 1 208 ? 5.706 -18.109 -6.572 1.00 90.62 208 HIS A O 1
ATOM 1711 N N . MET A 1 209 ? 6.330 -17.439 -8.640 1.00 90.44 209 MET A N 1
ATOM 1712 C CA . MET A 1 209 ? 5.714 -18.527 -9.399 1.00 90.44 209 MET A CA 1
ATOM 1713 C C . MET A 1 209 ? 6.659 -19.719 -9.618 1.00 90.44 209 MET A C 1
ATOM 1715 O O . MET A 1 209 ? 6.220 -20.734 -10.158 1.00 90.44 209 MET A O 1
ATOM 1719 N N . GLY A 1 210 ? 7.920 -19.632 -9.179 1.00 91.81 210 GLY A N 1
ATOM 1720 C CA . GLY A 1 210 ? 8.928 -20.675 -9.378 1.00 91.81 210 GLY A CA 1
ATOM 1721 C C . GLY A 1 210 ? 9.436 -20.763 -10.820 1.00 91.81 210 GLY A C 1
ATOM 1722 O O . GLY A 1 210 ? 9.912 -21.814 -11.246 1.00 91.81 210 GLY A O 1
ATOM 1723 N N . PHE A 1 211 ? 9.299 -19.684 -11.587 1.00 92.56 211 PHE A N 1
ATOM 1724 C CA . PHE A 1 211 ? 9.827 -19.569 -12.939 1.00 92.56 211 PHE A CA 1
ATOM 1725 C C . PHE A 1 211 ? 11.269 -19.069 -12.919 1.00 92.56 211 PHE A C 1
ATOM 1727 O O . PHE A 1 211 ? 11.665 -18.263 -12.078 1.00 92.56 211 PHE A O 1
ATOM 1734 N N . ALA A 1 212 ? 12.061 -19.538 -13.883 1.00 92.75 212 ALA A N 1
ATOM 1735 C CA . ALA A 1 212 ? 13.430 -19.077 -14.044 1.00 92.75 212 ALA A CA 1
ATOM 1736 C C . ALA A 1 212 ? 13.443 -17.586 -14.412 1.00 92.75 212 ALA A C 1
ATOM 1738 O O . ALA A 1 212 ? 12.780 -17.165 -15.362 1.00 92.75 212 ALA A O 1
ATOM 1739 N N . SER A 1 213 ? 14.212 -16.794 -13.665 1.00 92.62 213 SER A N 1
ATOM 1740 C CA . SER A 1 213 ? 14.489 -15.407 -14.037 1.00 92.62 213 SER A CA 1
ATOM 1741 C C . SER A 1 213 ? 15.488 -15.349 -15.203 1.00 92.62 213 SER A C 1
ATOM 1743 O O . SER A 1 213 ? 16.351 -16.225 -15.309 1.00 92.62 213 SER A O 1
ATOM 1745 N N . PRO A 1 214 ? 15.429 -14.320 -16.068 1.00 93.06 214 PRO A N 1
ATOM 1746 C CA . PRO A 1 214 ? 16.418 -14.139 -17.125 1.00 93.06 214 PRO A CA 1
ATOM 1747 C C . PRO A 1 214 ? 17.843 -14.054 -16.568 1.00 93.06 214 PRO A C 1
ATOM 1749 O O . PRO A 1 214 ? 18.083 -13.378 -15.573 1.00 93.06 214 PRO A O 1
ATOM 1752 N N . HIS A 1 215 ? 18.823 -14.653 -17.250 1.00 92.56 215 HIS A N 1
ATOM 1753 C CA . HIS A 1 215 ? 20.212 -14.698 -16.766 1.00 92.56 215 HIS A CA 1
ATOM 1754 C C . HIS A 1 215 ? 20.796 -13.315 -16.412 1.00 92.56 215 HIS A C 1
ATOM 1756 O O . HIS A 1 215 ? 21.568 -13.186 -15.462 1.00 92.56 215 HIS A O 1
ATOM 1762 N N . TRP A 1 216 ? 20.422 -12.266 -17.154 1.00 93.62 216 TRP A N 1
ATOM 1763 C CA . TRP A 1 216 ? 20.905 -10.903 -16.920 1.00 93.62 216 TRP A CA 1
ATOM 1764 C C . TRP A 1 216 ? 20.422 -10.296 -15.593 1.00 93.62 216 TRP A C 1
ATOM 1766 O O . TRP A 1 216 ? 21.050 -9.358 -15.102 1.00 93.62 216 TRP A O 1
ATOM 1776 N N . SER A 1 217 ? 19.326 -10.791 -15.006 1.00 95.44 217 SER A N 1
ATOM 1777 C CA . SER A 1 217 ? 18.666 -10.120 -13.882 1.00 95.44 217 SER A CA 1
ATOM 1778 C C . SER A 1 217 ? 19.345 -10.359 -12.537 1.00 95.44 217 SER A C 1
ATOM 1780 O O . SER A 1 217 ? 19.254 -9.501 -11.667 1.00 95.44 217 SER A O 1
ATOM 1782 N N . SER A 1 218 ? 20.065 -11.470 -12.368 1.00 93.69 218 SER A N 1
ATOM 1783 C CA . SER A 1 218 ? 20.670 -11.886 -11.088 1.00 93.69 218 SER A CA 1
ATOM 1784 C C . SER A 1 218 ? 21.630 -10.859 -10.477 1.00 93.69 218 SER A C 1
ATOM 1786 O O . SER A 1 218 ? 21.821 -10.827 -9.266 1.00 93.69 218 SER A O 1
ATOM 1788 N N . ARG A 1 219 ? 22.228 -9.993 -11.305 1.00 93.94 219 ARG A N 1
ATOM 1789 C CA . ARG A 1 219 ? 23.134 -8.925 -10.860 1.00 93.94 219 ARG A CA 1
ATOM 1790 C C . ARG A 1 219 ? 22.408 -7.675 -10.344 1.00 93.94 219 ARG A C 1
ATOM 1792 O O . ARG A 1 219 ? 23.033 -6.848 -9.685 1.00 93.94 219 ARG A O 1
ATOM 1799 N N . PHE A 1 220 ? 21.133 -7.505 -10.688 1.00 95.94 220 PHE A N 1
ATOM 1800 C CA . PHE A 1 220 ? 20.379 -6.264 -10.465 1.00 95.94 220 PHE A CA 1
ATOM 1801 C C . PHE A 1 220 ? 19.042 -6.474 -9.746 1.00 95.94 220 PHE A C 1
ATOM 1803 O O . PHE A 1 220 ? 18.343 -5.496 -9.501 1.00 95.94 220 PHE A O 1
ATOM 1810 N N . TYR A 1 221 ? 18.671 -7.721 -9.454 1.00 96.31 221 TYR A N 1
ATOM 1811 C CA . TYR A 1 221 ? 17.446 -8.118 -8.771 1.00 96.31 221 TYR A CA 1
ATOM 1812 C C . TYR A 1 221 ? 17.759 -9.240 -7.760 1.00 96.31 221 TYR A C 1
ATOM 1814 O O . TYR A 1 221 ? 18.541 -10.133 -8.096 1.00 96.31 221 TYR A O 1
ATOM 1822 N N . PRO A 1 222 ? 17.146 -9.252 -6.559 1.00 95.50 222 PRO A N 1
ATOM 1823 C CA . PRO A 1 222 ? 16.169 -8.276 -6.057 1.00 95.50 222 PRO A CA 1
ATOM 1824 C C . PRO A 1 222 ? 16.794 -6.959 -5.578 1.00 95.50 222 PRO A C 1
ATOM 1826 O O . PRO A 1 222 ? 16.070 -5.988 -5.378 1.00 95.50 222 PRO A O 1
ATOM 1829 N N . GLU A 1 223 ? 18.122 -6.917 -5.461 1.00 95.62 223 GLU A N 1
ATOM 1830 C CA . GLU A 1 223 ? 18.915 -5.771 -5.007 1.00 95.62 223 GLU A CA 1
ATOM 1831 C C . GLU A 1 223 ? 19.748 -5.150 -6.138 1.00 95.62 223 GLU A C 1
ATOM 1833 O O . GLU A 1 223 ? 19.989 -5.771 -7.171 1.00 95.62 223 GLU A O 1
ATOM 1838 N N . GLY A 1 224 ? 20.270 -3.942 -5.917 1.00 96.19 224 GLY A N 1
ATOM 1839 C CA . GLY A 1 224 ? 21.152 -3.241 -6.857 1.00 96.19 224 GLY A CA 1
ATOM 1840 C C . GLY A 1 224 ? 20.407 -2.267 -7.770 1.00 96.19 224 GLY A C 1
ATOM 1841 O O . GLY A 1 224 ? 19.345 -1.760 -7.415 1.00 96.19 224 GLY A O 1
ATOM 1842 N N . LEU A 1 225 ? 20.959 -1.997 -8.962 1.00 97.06 225 LEU A N 1
ATOM 1843 C CA . LEU A 1 225 ? 20.531 -0.866 -9.805 1.00 97.06 225 LEU A CA 1
ATOM 1844 C C . LEU A 1 225 ? 19.044 -0.870 -10.191 1.00 97.06 225 LEU A C 1
ATOM 1846 O O . LEU A 1 225 ? 18.479 0.206 -10.399 1.00 97.06 225 LEU A O 1
ATOM 1850 N N . LEU A 1 226 ? 18.402 -2.041 -10.302 1.00 97.75 226 LEU A N 1
ATOM 1851 C CA . LEU A 1 226 ? 16.965 -2.086 -10.572 1.00 97.75 226 LEU A CA 1
ATOM 1852 C C . LEU A 1 226 ? 16.178 -1.584 -9.360 1.00 97.75 226 LEU A C 1
ATOM 1854 O O . LEU A 1 226 ? 15.323 -0.718 -9.530 1.00 97.75 226 LEU A O 1
ATOM 1858 N N . LEU A 1 227 ? 16.492 -2.070 -8.153 1.00 98.19 227 LEU A N 1
ATOM 1859 C CA . LEU A 1 227 ? 15.854 -1.591 -6.927 1.00 98.19 227 LEU A CA 1
ATOM 1860 C C . LEU A 1 227 ? 16.177 -0.119 -6.663 1.00 98.19 227 LEU A C 1
ATOM 1862 O O . LEU A 1 227 ? 15.288 0.626 -6.268 1.00 98.19 227 LEU A O 1
ATOM 1866 N N . ASP A 1 228 ? 17.407 0.325 -6.922 1.00 98.12 228 ASP A N 1
ATOM 1867 C CA . ASP A 1 228 ? 17.798 1.725 -6.729 1.00 98.12 228 ASP A CA 1
ATOM 1868 C C . ASP A 1 228 ? 16.993 2.666 -7.639 1.00 98.12 228 ASP A C 1
ATOM 1870 O O . ASP A 1 228 ? 16.483 3.693 -7.187 1.00 98.12 228 ASP A O 1
ATOM 1874 N N . GLY A 1 229 ? 16.787 2.294 -8.907 1.00 98.19 229 GLY A N 1
ATOM 1875 C CA . GLY A 1 229 ? 15.950 3.088 -9.805 1.00 98.19 229 GLY A CA 1
ATOM 1876 C C . GLY A 1 229 ? 14.448 2.987 -9.501 1.00 98.19 229 GLY A C 1
ATOM 1877 O O . GLY A 1 229 ? 13.719 3.948 -9.744 1.00 98.19 229 GLY A O 1
ATOM 1878 N N . VAL A 1 230 ? 13.977 1.874 -8.925 1.00 98.44 230 VAL A N 1
ATOM 1879 C CA . VAL A 1 230 ? 12.614 1.761 -8.371 1.00 98.44 230 VAL A CA 1
ATOM 1880 C C . VAL A 1 230 ? 12.438 2.660 -7.147 1.00 98.44 230 VAL A C 1
ATOM 1882 O O . VAL A 1 230 ? 11.443 3.374 -7.040 1.00 98.44 230 VAL A O 1
ATOM 1885 N N . ALA A 1 231 ? 13.423 2.689 -6.252 1.00 98.38 231 ALA A N 1
ATOM 1886 C CA . ALA A 1 231 ? 13.430 3.572 -5.096 1.00 98.38 231 ALA A CA 1
ATOM 1887 C C . ALA A 1 231 ? 13.427 5.047 -5.517 1.00 98.38 231 ALA A C 1
ATOM 1889 O O . ALA A 1 231 ? 12.700 5.842 -4.922 1.00 98.38 231 ALA A O 1
ATOM 1890 N N . LEU A 1 232 ? 14.154 5.400 -6.584 1.00 98.44 232 LEU A N 1
ATOM 1891 C CA . LEU A 1 232 ? 14.093 6.739 -7.166 1.00 98.44 232 LEU A CA 1
ATOM 1892 C C . LEU A 1 232 ? 12.694 7.065 -7.722 1.00 98.44 232 LEU A C 1
ATOM 1894 O O . LEU A 1 232 ? 12.227 8.185 -7.538 1.00 98.44 232 LEU A O 1
ATOM 1898 N N . ASP A 1 233 ? 11.990 6.114 -8.346 1.00 98.31 233 ASP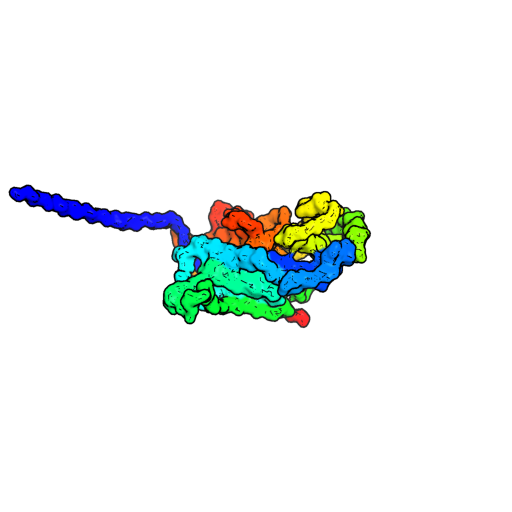 A N 1
ATOM 1899 C CA . ASP A 1 233 ? 10.597 6.324 -8.784 1.00 98.31 233 ASP A CA 1
ATOM 1900 C C . ASP A 1 233 ? 9.687 6.667 -7.594 1.00 98.31 233 ASP A C 1
ATOM 1902 O O . ASP A 1 233 ? 8.959 7.660 -7.603 1.00 98.31 233 ASP A O 1
ATOM 1906 N N . PHE A 1 234 ? 9.803 5.893 -6.513 1.00 98.38 234 PHE A N 1
ATOM 1907 C CA . PHE A 1 234 ? 9.086 6.126 -5.262 1.00 98.38 234 PHE A CA 1
ATOM 1908 C C . PHE A 1 234 ? 9.431 7.463 -4.600 1.00 98.38 234 PHE A C 1
ATOM 1910 O O . PHE A 1 234 ? 8.551 8.101 -4.013 1.00 98.38 234 PHE A O 1
ATOM 1917 N N . GLU A 1 235 ? 10.685 7.906 -4.689 1.00 98.19 235 GLU A N 1
ATOM 1918 C CA . GLU A 1 235 ? 11.099 9.242 -4.263 1.00 98.19 235 GLU A CA 1
ATOM 1919 C C . GLU A 1 235 ? 10.459 10.333 -5.117 1.00 98.19 235 GLU A C 1
ATOM 1921 O O . GLU A 1 235 ? 9.906 11.274 -4.558 1.00 98.19 235 GLU A O 1
ATOM 1926 N N . ILE A 1 236 ? 10.467 10.199 -6.444 1.00 98.38 236 ILE A N 1
ATOM 1927 C CA . ILE A 1 236 ? 9.882 11.183 -7.365 1.00 98.38 236 ILE A CA 1
ATOM 1928 C C . ILE A 1 236 ? 8.368 11.304 -7.147 1.00 98.38 236 ILE A C 1
ATOM 1930 O O . ILE A 1 236 ? 7.845 12.417 -7.082 1.00 98.38 236 ILE A O 1
ATOM 1934 N N . LEU A 1 237 ? 7.665 10.185 -6.946 1.00 98.19 237 LEU A N 1
ATOM 1935 C CA . LEU A 1 237 ? 6.228 10.162 -6.640 1.00 98.19 237 LEU A CA 1
ATOM 1936 C C . LEU A 1 237 ? 5.872 10.828 -5.299 1.00 98.19 237 LEU A C 1
ATO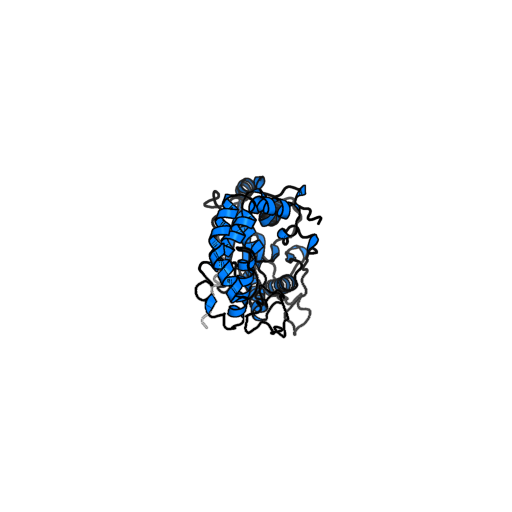M 1938 O O . LEU A 1 237 ? 4.710 11.158 -5.075 1.00 98.19 237 LEU A O 1
ATOM 1942 N N . ASN A 1 238 ? 6.851 11.029 -4.413 1.00 98.38 238 ASN A N 1
ATOM 1943 C CA . ASN A 1 238 ? 6.680 11.594 -3.072 1.00 98.38 238 ASN A CA 1
ATOM 1944 C C . ASN A 1 238 ? 7.674 12.742 -2.798 1.00 98.38 238 ASN A C 1
ATOM 1946 O O . ASN A 1 238 ? 8.027 12.988 -1.641 1.00 98.38 238 ASN A O 1
ATOM 1950 N N . TYR A 1 239 ? 8.147 13.418 -3.853 1.00 98.38 239 TYR A N 1
ATOM 1951 C CA . TYR A 1 239 ? 9.336 14.282 -3.818 1.00 98.38 239 TYR A CA 1
ATOM 1952 C C . TYR A 1 239 ? 9.201 15.446 -2.835 1.00 98.38 239 TYR A C 1
ATOM 1954 O O . TYR A 1 239 ? 10.024 15.632 -1.935 1.00 98.38 239 TYR A O 1
ATOM 1962 N N . ASN A 1 240 ? 8.115 16.203 -2.964 1.00 97.69 240 ASN A N 1
ATOM 1963 C CA . ASN A 1 240 ? 7.825 17.367 -2.138 1.00 97.69 240 ASN A CA 1
ATOM 1964 C C . ASN A 1 240 ? 6.602 17.129 -1.238 1.00 97.69 240 ASN A C 1
ATOM 1966 O O . ASN A 1 240 ? 5.898 16.122 -1.349 1.00 97.69 240 ASN A O 1
ATOM 1970 N N . GLU A 1 241 ? 6.353 18.061 -0.318 1.00 97.31 241 GLU A N 1
ATOM 1971 C CA . GLU A 1 241 ? 5.221 17.980 0.612 1.00 97.31 241 GLU A CA 1
ATOM 1972 C C . GLU A 1 241 ? 3.877 17.929 -0.114 1.00 97.31 241 GLU A C 1
ATOM 1974 O O . GLU A 1 241 ? 2.977 17.211 0.316 1.00 97.31 241 GLU A O 1
ATOM 1979 N N . ARG A 1 242 ? 3.756 18.618 -1.257 1.00 97.38 242 ARG A N 1
ATOM 1980 C CA . ARG A 1 242 ? 2.528 18.622 -2.052 1.00 97.38 242 ARG A CA 1
ATOM 1981 C C . ARG A 1 242 ? 2.211 17.239 -2.616 1.00 97.38 242 ARG A C 1
ATOM 1983 O O . ARG A 1 242 ? 1.075 16.794 -2.486 1.00 97.38 242 ARG A O 1
ATOM 1990 N N . LEU A 1 243 ? 3.191 16.545 -3.194 1.00 98.06 243 LEU A N 1
ATOM 1991 C CA . LEU A 1 243 ? 3.013 15.175 -3.673 1.00 98.06 243 LEU A CA 1
ATOM 1992 C C . LEU A 1 243 ? 2.690 14.221 -2.531 1.00 98.06 243 LEU A C 1
ATOM 1994 O O . LEU A 1 243 ? 1.754 13.441 -2.668 1.00 98.06 243 LEU A O 1
ATOM 1998 N N . ARG A 1 244 ? 3.382 14.334 -1.389 1.00 98.25 244 ARG A N 1
ATOM 1999 C CA . ARG A 1 244 ? 3.084 13.517 -0.201 1.00 98.25 244 ARG A CA 1
ATOM 2000 C C . ARG A 1 244 ? 1.659 13.737 0.313 1.00 98.25 244 ARG A C 1
ATOM 2002 O O . ARG A 1 244 ? 0.996 12.767 0.671 1.00 98.25 244 ARG A O 1
ATOM 2009 N N . ALA A 1 245 ? 1.161 14.974 0.296 1.00 97.75 245 ALA A N 1
ATOM 2010 C CA . ALA A 1 245 ? -0.223 15.289 0.652 1.00 97.75 245 ALA A CA 1
ATOM 2011 C C . ALA A 1 245 ? -1.231 14.667 -0.331 1.00 97.75 245 ALA A C 1
ATOM 2013 O O . ALA A 1 245 ? -2.273 14.161 0.082 1.00 97.75 245 ALA A O 1
ATOM 2014 N N . LEU A 1 246 ? -0.913 14.685 -1.630 1.00 97.00 246 LEU A N 1
ATOM 2015 C CA . LEU A 1 246 ? -1.758 14.150 -2.702 1.00 97.00 246 LEU A CA 1
ATOM 2016 C C . LEU A 1 246 ? -1.672 12.622 -2.866 1.00 97.00 246 LEU A C 1
ATOM 2018 O O . LEU A 1 246 ? -2.515 12.061 -3.559 1.00 97.00 246 LEU A O 1
ATOM 2022 N N . SER A 1 247 ? -0.684 11.959 -2.259 1.00 96.44 247 SER A N 1
ATOM 2023 C CA . SER A 1 247 ? -0.525 10.501 -2.242 1.00 96.44 247 SER A CA 1
ATOM 2024 C C . SER A 1 247 ? -0.897 9.919 -0.870 1.00 96.44 247 SER A C 1
ATOM 2026 O O . SER A 1 247 ? -2.069 9.680 -0.585 1.00 96.44 247 SER A O 1
ATOM 2028 N N . GLY A 1 248 ? 0.084 9.718 0.013 1.00 97.69 248 GLY A N 1
ATOM 2029 C CA . GLY A 1 248 ? -0.088 9.113 1.333 1.00 97.69 248 GLY A CA 1
ATOM 2030 C C . GLY A 1 248 ? -0.959 9.955 2.259 1.00 97.69 248 GLY A C 1
ATOM 2031 O O . GLY A 1 248 ? -1.672 9.404 3.093 1.00 97.69 248 GLY A O 1
ATOM 2032 N N . GLY A 1 249 ? -0.965 11.277 2.077 1.00 97.75 249 GLY A N 1
ATOM 2033 C CA . GLY A 1 249 ? -1.804 12.206 2.830 1.00 97.75 249 GLY A CA 1
ATOM 2034 C C . GLY A 1 249 ? -3.305 11.956 2.662 1.00 97.75 249 GLY A C 1
ATOM 2035 O O . GLY A 1 249 ? -4.052 12.175 3.614 1.00 97.75 249 GLY A O 1
ATOM 2036 N N . MET A 1 250 ? -3.758 11.445 1.510 1.00 95.69 250 MET A N 1
ATOM 2037 C CA . MET A 1 250 ? -5.166 11.076 1.287 1.00 95.69 250 MET A CA 1
ATOM 2038 C C . MET A 1 250 ? -5.603 9.935 2.205 1.00 95.69 250 MET A C 1
ATOM 2040 O O . MET A 1 250 ? -6.639 10.021 2.865 1.00 95.69 250 MET A O 1
ATOM 2044 N N . VAL A 1 251 ? -4.776 8.890 2.285 1.00 96.94 251 VAL A N 1
ATOM 2045 C CA . VAL A 1 251 ? -5.000 7.738 3.168 1.00 96.94 251 VAL A CA 1
ATOM 2046 C C . VAL A 1 251 ? -4.844 8.157 4.630 1.00 96.94 251 VAL A C 1
ATOM 2048 O O . VAL A 1 251 ? -5.720 7.885 5.448 1.00 96.94 251 VAL A O 1
ATOM 2051 N N . LEU A 1 252 ? -3.771 8.887 4.954 1.00 98.25 252 LEU A N 1
ATOM 2052 C CA . LEU A 1 252 ? -3.480 9.327 6.317 1.00 98.25 252 LEU A CA 1
ATOM 2053 C C . LEU A 1 252 ? -4.578 10.231 6.879 1.00 98.25 252 LEU A C 1
ATOM 2055 O O . LEU A 1 252 ? -4.934 10.101 8.047 1.00 98.25 252 LEU A O 1
ATOM 2059 N N . LYS A 1 253 ? -5.155 11.116 6.057 1.00 97.50 253 LYS A N 1
ATOM 2060 C CA . LYS A 1 253 ? -6.293 11.927 6.486 1.00 97.50 253 LYS A CA 1
ATOM 2061 C C . LYS A 1 253 ? -7.465 11.046 6.917 1.00 97.50 253 LYS A C 1
ATOM 2063 O O . LYS A 1 253 ? -8.020 11.279 7.986 1.00 97.50 253 LYS A O 1
ATOM 2068 N N . LYS A 1 254 ? -7.820 10.034 6.119 1.00 95.94 254 LYS A N 1
ATOM 2069 C CA . LYS A 1 254 ? -8.911 9.108 6.452 1.00 95.94 254 LYS A CA 1
ATOM 2070 C C . LYS A 1 254 ? -8.613 8.338 7.742 1.00 95.94 254 LYS A C 1
ATOM 2072 O O . LYS A 1 254 ? -9.491 8.225 8.590 1.00 95.94 254 LYS A O 1
ATOM 2077 N N . PHE A 1 255 ? -7.363 7.914 7.944 1.00 98.06 255 PHE A N 1
ATOM 2078 C CA . PHE A 1 255 ? -6.940 7.269 9.191 1.00 98.06 255 PHE A CA 1
ATOM 2079 C C . PHE A 1 255 ? -7.098 8.189 10.404 1.00 98.06 255 PHE A C 1
ATOM 2081 O O . PHE A 1 255 ? -7.642 7.769 11.424 1.00 98.06 255 PHE A O 1
ATOM 2088 N N . ILE A 1 256 ? -6.650 9.444 10.296 1.00 98.31 256 ILE A N 1
ATOM 2089 C CA . ILE A 1 256 ? -6.784 10.444 11.362 1.00 98.31 256 ILE A CA 1
ATOM 2090 C C . ILE A 1 256 ? -8.258 10.715 11.664 1.00 98.31 256 ILE A C 1
ATOM 2092 O O . ILE A 1 256 ? -8.640 10.687 12.831 1.00 98.31 256 ILE A O 1
ATOM 2096 N N . ASP A 1 257 ? -9.085 10.928 10.639 1.00 96.69 257 ASP A N 1
ATOM 2097 C CA . ASP A 1 257 ? -10.515 11.197 10.808 1.00 96.69 257 ASP A CA 1
ATOM 2098 C C . ASP A 1 257 ? -11.214 10.041 11.549 1.00 96.69 257 ASP A C 1
ATOM 2100 O O . ASP A 1 257 ? -11.980 10.283 12.483 1.00 96.69 257 ASP A O 1
ATOM 2104 N N . ASN A 1 258 ? -10.894 8.787 11.207 1.00 96.88 258 ASN A N 1
ATOM 2105 C CA . ASN A 1 258 ? -11.418 7.610 11.906 1.00 96.88 258 ASN A CA 1
ATOM 2106 C C . ASN A 1 258 ? -10.987 7.558 13.376 1.00 96.88 258 ASN A C 1
ATOM 2108 O O . ASN A 1 258 ? -11.810 7.305 14.253 1.00 96.88 258 ASN A O 1
ATOM 2112 N N . MET A 1 259 ? -9.703 7.802 13.659 1.00 97.94 259 MET A N 1
ATOM 2113 C CA . MET A 1 259 ? -9.188 7.790 15.031 1.00 97.94 259 MET A CA 1
ATOM 2114 C C . MET A 1 259 ? -9.801 8.914 15.873 1.00 97.94 259 MET A C 1
ATOM 2116 O O . MET A 1 259 ? -10.162 8.691 17.024 1.00 97.94 259 MET A O 1
ATOM 2120 N N . VAL A 1 260 ? -9.976 10.108 15.301 1.00 97.50 260 VAL A N 1
ATOM 2121 C CA . VAL A 1 260 ? -10.661 11.225 15.968 1.00 97.50 260 VAL A CA 1
ATOM 2122 C C . VAL A 1 260 ? -12.114 10.859 16.269 1.00 97.50 260 VAL A C 1
ATOM 2124 O O . VAL A 1 260 ? -12.563 11.048 17.397 1.00 97.50 260 VAL A O 1
ATOM 2127 N N . ALA A 1 261 ? -12.828 10.273 15.305 1.00 96.75 261 ALA A N 1
ATOM 2128 C CA . ALA A 1 261 ? -14.205 9.830 15.501 1.00 96.75 261 ALA A CA 1
ATOM 2129 C C . ALA A 1 261 ? -14.333 8.700 16.539 1.00 96.75 261 ALA A C 1
ATOM 2131 O O . ALA A 1 261 ? -15.346 8.629 17.227 1.00 96.75 261 ALA A O 1
ATOM 2132 N N . ALA A 1 262 ? -13.330 7.827 16.667 1.00 96.25 262 ALA A N 1
ATOM 2133 C CA . ALA A 1 262 ? -13.294 6.774 17.683 1.00 96.25 262 ALA A CA 1
ATOM 2134 C C . ALA A 1 262 ? -12.919 7.295 19.083 1.00 96.25 262 ALA A C 1
ATOM 2136 O O . ALA A 1 262 ? -13.277 6.684 20.089 1.00 96.25 262 ALA A O 1
ATOM 2137 N N . ALA A 1 263 ? -12.192 8.413 19.161 1.00 95.94 263 ALA A N 1
ATOM 2138 C CA . ALA A 1 263 ? -11.816 9.049 20.421 1.00 95.94 263 ALA A CA 1
ATOM 2139 C C . ALA A 1 263 ? -12.910 9.971 20.993 1.00 95.94 263 ALA A C 1
ATOM 2141 O O . ALA A 1 263 ? -12.899 10.239 22.199 1.00 95.94 263 ALA A O 1
ATOM 2142 N N . ASP A 1 264 ? -13.831 10.461 20.154 1.00 95.44 264 ASP A N 1
ATOM 2143 C CA . ASP A 1 264 ? -14.916 11.365 20.550 1.00 95.44 264 ASP A CA 1
ATOM 2144 C C . ASP A 1 264 ? -15.985 10.636 21.392 1.00 95.44 264 ASP A C 1
ATOM 2146 O O . ASP A 1 264 ? -16.669 9.748 20.878 1.00 95.44 264 ASP A O 1
ATOM 2150 N N . PRO A 1 265 ? -16.195 11.019 22.669 1.00 90.50 265 PRO A N 1
ATOM 2151 C CA . PRO A 1 265 ? -17.197 10.393 23.534 1.00 90.50 265 PRO A CA 1
ATOM 2152 C C . PRO A 1 265 ? -18.646 10.617 23.073 1.00 90.50 265 PRO A C 1
ATOM 2154 O O . PRO A 1 265 ? -19.539 9.927 23.558 1.00 90.50 265 PRO A O 1
ATOM 2157 N N . ASN A 1 266 ? -18.893 11.569 22.167 1.00 93.31 266 ASN A N 1
ATOM 2158 C CA . ASN A 1 266 ? -20.216 11.831 21.593 1.00 93.31 266 ASN A CA 1
ATOM 2159 C C . ASN A 1 266 ? -20.448 11.088 20.269 1.00 93.31 266 ASN A C 1
ATOM 2161 O O . ASN A 1 266 ? -21.536 11.171 19.693 1.00 93.31 266 ASN A O 1
ATOM 2165 N N . SER A 1 267 ? -19.434 10.387 19.760 1.00 91.56 267 SER A N 1
ATOM 2166 C CA . SER A 1 267 ? -19.545 9.612 18.534 1.00 91.56 267 SER A CA 1
ATOM 2167 C C . SER A 1 267 ? -20.423 8.385 18.758 1.00 91.56 267 SER A C 1
ATOM 2169 O O . SER A 1 267 ? -20.166 7.559 19.629 1.00 91.56 267 SER A O 1
ATOM 2171 N N . ASN A 1 268 ? -21.446 8.233 17.918 1.00 89.50 268 ASN A N 1
ATOM 2172 C CA . ASN A 1 268 ? -22.280 7.028 17.874 1.00 89.50 268 ASN A CA 1
ATOM 2173 C C . ASN A 1 268 ? -21.697 5.944 16.947 1.00 89.50 268 ASN A C 1
ATOM 2175 O O . ASN A 1 268 ? -22.374 4.961 16.636 1.00 89.50 268 ASN A O 1
ATOM 2179 N N . SER A 1 269 ? -20.475 6.140 16.439 1.00 91.69 269 SER A N 1
ATOM 2180 C CA . SER A 1 269 ? -19.831 5.171 15.557 1.00 91.69 269 SER A CA 1
ATOM 2181 C C . SER A 1 269 ? -19.511 3.889 16.318 1.00 91.69 269 SER A C 1
ATOM 2183 O O . SER A 1 269 ? -18.914 3.920 17.390 1.00 91.69 269 SER A O 1
ATOM 2185 N N . ARG A 1 270 ? -19.879 2.748 15.732 1.00 94.62 270 ARG A N 1
ATOM 2186 C CA . ARG A 1 270 ? -19.482 1.418 16.218 1.00 94.62 270 ARG A CA 1
ATOM 2187 C C . ARG A 1 270 ? -18.273 0.861 15.466 1.00 94.62 270 ARG A C 1
ATOM 2189 O O . ARG A 1 270 ? -17.828 -0.239 15.770 1.00 94.62 270 ARG A O 1
ATOM 2196 N N . LEU A 1 271 ? -17.743 1.624 14.508 1.00 97.00 271 LEU A N 1
ATOM 2197 C CA . LEU A 1 271 ? -16.621 1.221 13.674 1.00 97.00 271 LEU A CA 1
ATOM 2198 C C . LEU A 1 271 ? -15.372 1.014 14.538 1.00 97.00 271 LEU A C 1
ATOM 2200 O O . LEU A 1 271 ? -14.952 1.918 15.256 1.00 97.00 271 LEU A O 1
ATOM 2204 N N . LYS A 1 272 ? -14.771 -0.169 14.432 1.00 97.88 272 LYS A N 1
ATOM 2205 C CA . LYS A 1 272 ? -13.553 -0.573 15.142 1.00 97.88 272 LYS A CA 1
ATOM 2206 C C . LYS A 1 272 ? -12.356 -0.706 14.214 1.00 97.88 272 LYS A C 1
ATOM 2208 O O . LYS A 1 272 ? -11.227 -0.481 14.645 1.00 97.88 272 LYS A O 1
ATOM 2213 N N . MET A 1 273 ? -12.591 -1.103 12.964 1.00 98.62 273 MET A N 1
ATOM 2214 C CA . MET A 1 273 ? -11.525 -1.349 12.001 1.00 98.62 273 MET A CA 1
ATOM 2215 C C . MET A 1 273 ? -11.893 -0.856 10.605 1.00 98.62 273 MET A C 1
ATOM 2217 O O . MET A 1 273 ? -13.006 -1.081 10.126 1.00 98.62 273 MET A O 1
ATOM 2221 N N . GLU A 1 274 ? -10.929 -0.230 9.932 1.00 98.50 274 GLU A N 1
ATOM 2222 C CA . GLU A 1 274 ? -11.003 0.061 8.503 1.00 98.50 274 GLU A CA 1
ATOM 2223 C C . GLU A 1 274 ? -9.845 -0.601 7.743 1.00 98.50 274 GLU A C 1
ATOM 2225 O O . GLU A 1 274 ? -8.679 -0.451 8.108 1.00 98.50 274 GLU A O 1
ATOM 2230 N N . LEU A 1 275 ? -10.180 -1.333 6.679 1.00 98.75 275 LEU A N 1
ATOM 2231 C CA . LEU A 1 275 ? -9.264 -2.099 5.836 1.00 98.75 275 LEU A CA 1
ATOM 2232 C C . LEU A 1 275 ? -9.233 -1.523 4.419 1.00 98.75 275 LEU A C 1
ATOM 2234 O O . LEU A 1 275 ? -10.275 -1.401 3.772 1.00 98.75 275 LEU A O 1
ATOM 2238 N N . PHE A 1 276 ? -8.032 -1.271 3.902 1.00 98.81 276 PHE A N 1
ATOM 2239 C CA . PHE A 1 276 ? -7.789 -0.873 2.519 1.00 98.81 276 PHE A CA 1
ATOM 2240 C C . PHE A 1 276 ? -6.938 -1.908 1.783 1.00 98.81 276 PHE A C 1
ATOM 2242 O O . PHE A 1 276 ? -5.755 -2.073 2.080 1.00 98.81 276 PHE A O 1
ATOM 2249 N N . SER A 1 277 ? -7.513 -2.565 0.774 1.00 98.81 277 SER A N 1
ATOM 2250 C CA . SER A 1 277 ? -6.757 -3.422 -0.144 1.00 98.81 277 SER A CA 1
ATOM 2251 C C . SER A 1 277 ? -6.276 -2.634 -1.358 1.00 98.81 277 SER A C 1
ATOM 2253 O O . SER A 1 277 ? -7.077 -2.160 -2.167 1.00 98.81 277 SER A O 1
ATOM 2255 N N . ALA A 1 278 ? -4.960 -2.499 -1.485 1.00 98.50 278 ALA A N 1
ATOM 2256 C CA . ALA A 1 278 ? -4.324 -1.538 -2.373 1.00 98.50 278 ALA A CA 1
ATOM 2257 C C . ALA A 1 278 ? -3.069 -2.115 -3.063 1.00 98.50 278 ALA A C 1
ATOM 2259 O O . ALA A 1 278 ? -2.939 -3.325 -3.286 1.00 98.50 278 ALA A O 1
ATOM 2260 N N . HIS A 1 279 ? -2.151 -1.233 -3.457 1.00 98.38 279 HIS A N 1
ATOM 2261 C CA . HIS A 1 279 ? -0.938 -1.549 -4.209 1.00 98.38 279 HIS A CA 1
ATOM 2262 C C . HIS A 1 279 ? 0.323 -1.169 -3.424 1.00 98.38 279 HIS A C 1
ATOM 2264 O O . HIS A 1 279 ? 0.269 -0.411 -2.458 1.00 98.38 279 HIS A O 1
ATOM 2270 N N . GLU A 1 280 ? 1.482 -1.652 -3.874 1.00 97.94 280 GLU A N 1
ATOM 2271 C CA . GLU A 1 280 ? 2.792 -1.308 -3.305 1.00 97.94 280 GLU A CA 1
ATOM 2272 C C . GLU A 1 280 ? 3.005 0.203 -3.217 1.00 97.94 280 GLU A C 1
ATOM 2274 O O . GLU A 1 280 ? 3.493 0.697 -2.207 1.00 97.94 280 GLU A O 1
ATOM 2279 N N . VAL A 1 281 ? 2.559 0.956 -4.229 1.00 97.94 281 VAL A N 1
ATOM 2280 C CA . VAL A 1 281 ? 2.718 2.412 -4.251 1.00 97.94 281 VAL A CA 1
ATOM 2281 C C . VAL A 1 281 ? 1.960 3.088 -3.105 1.00 97.94 281 VAL A C 1
ATOM 2283 O O . VAL A 1 281 ? 2.406 4.115 -2.606 1.00 97.94 281 VAL A O 1
ATOM 2286 N N . ASN A 1 282 ? 0.848 2.504 -2.639 1.00 98.62 282 ASN A N 1
ATOM 2287 C CA . ASN A 1 282 ? 0.101 3.023 -1.496 1.00 98.62 282 ASN A CA 1
ATOM 2288 C C . ASN A 1 282 ? 0.827 2.736 -0.175 1.00 98.62 282 ASN A C 1
ATOM 2290 O O . ASN A 1 282 ? 0.848 3.606 0.691 1.00 98.62 282 ASN A O 1
ATOM 2294 N N . ILE A 1 283 ? 1.463 1.563 -0.048 1.00 98.75 283 ILE A N 1
ATOM 2295 C CA . ILE A 1 283 ? 2.311 1.214 1.105 1.00 98.75 283 ILE A CA 1
ATOM 2296 C C . ILE A 1 283 ? 3.502 2.171 1.194 1.00 98.75 283 ILE A C 1
ATOM 2298 O O . ILE A 1 283 ? 3.746 2.775 2.234 1.00 98.75 283 ILE A O 1
ATOM 2302 N N . VAL A 1 284 ? 4.196 2.395 0.078 1.00 98.69 284 VAL A N 1
ATOM 2303 C CA . VAL A 1 284 ? 5.277 3.385 0.014 1.00 98.69 284 VAL A CA 1
ATOM 2304 C C . VAL A 1 284 ? 4.764 4.775 0.376 1.00 98.69 284 VAL A C 1
ATOM 2306 O O . VAL A 1 284 ? 5.388 5.464 1.178 1.00 98.69 284 VAL A O 1
ATOM 2309 N N . ALA A 1 285 ? 3.634 5.199 -0.196 1.00 98.56 285 ALA A N 1
ATOM 2310 C CA . ALA A 1 285 ? 3.095 6.534 0.023 1.00 98.56 285 ALA A CA 1
ATOM 2311 C C . ALA A 1 285 ? 2.745 6.783 1.498 1.00 98.56 285 ALA A C 1
ATOM 2313 O O . ALA A 1 285 ? 3.111 7.836 2.023 1.00 98.56 285 ALA A O 1
ATOM 2314 N N . ILE A 1 286 ? 2.100 5.823 2.181 1.00 98.56 286 ILE A N 1
ATOM 2315 C CA . ILE A 1 286 ? 1.776 5.963 3.608 1.00 98.56 286 ILE A CA 1
ATOM 2316 C C . ILE A 1 286 ? 3.048 5.978 4.473 1.00 98.56 286 ILE A C 1
ATOM 2318 O O . ILE A 1 286 ? 3.188 6.836 5.339 1.00 98.56 286 ILE A O 1
ATOM 2322 N N . LEU A 1 287 ? 4.035 5.123 4.187 1.00 98.62 287 LEU A N 1
ATOM 2323 C CA . LEU A 1 287 ? 5.309 5.118 4.917 1.00 98.62 287 LEU A CA 1
ATOM 2324 C C . LEU A 1 287 ? 6.112 6.415 4.684 1.00 98.62 287 LEU A C 1
ATOM 2326 O O . LEU A 1 287 ? 6.733 6.940 5.609 1.00 98.62 287 LEU A O 1
ATOM 2330 N N . LYS A 1 288 ? 6.079 6.971 3.464 1.00 98.19 288 LYS A N 1
ATOM 2331 C CA . LYS A 1 288 ? 6.754 8.230 3.100 1.00 98.19 288 LYS A CA 1
ATOM 2332 C C . LYS A 1 288 ? 6.121 9.447 3.775 1.00 98.19 288 LYS A C 1
ATOM 2334 O O . LYS A 1 288 ? 6.867 10.301 4.245 1.00 98.19 288 LYS A O 1
ATOM 2339 N N . ILE A 1 289 ? 4.787 9.558 3.830 1.00 98.00 289 ILE A N 1
ATOM 2340 C CA . ILE A 1 289 ? 4.136 10.683 4.533 1.00 98.00 289 ILE A CA 1
ATOM 2341 C C . ILE A 1 289 ? 4.394 10.613 6.042 1.00 98.00 289 ILE A C 1
ATOM 2343 O O . ILE A 1 289 ? 4.625 11.654 6.651 1.00 98.00 289 ILE A O 1
ATOM 2347 N N . LEU A 1 290 ? 4.429 9.404 6.615 1.00 97.44 290 LEU A N 1
ATOM 2348 C CA . LEU A 1 290 ? 4.740 9.157 8.026 1.00 97.44 290 LEU A CA 1
ATOM 2349 C C . LEU A 1 290 ? 6.226 9.367 8.372 1.00 97.44 290 LEU A C 1
ATOM 2351 O O . LEU A 1 290 ? 6.560 9.488 9.544 1.00 97.44 290 LEU A O 1
ATOM 2355 N N . GLY A 1 291 ? 7.111 9.441 7.371 1.00 96.81 291 GLY A N 1
ATOM 2356 C CA . GLY A 1 291 ? 8.547 9.659 7.571 1.00 96.81 291 GLY A CA 1
ATOM 2357 C C . GLY A 1 291 ? 9.329 8.413 7.997 1.00 96.81 291 GLY A C 1
ATOM 2358 O O . GLY A 1 291 ? 10.433 8.546 8.508 1.00 96.81 291 GLY A O 1
ATOM 2359 N N . VAL A 1 292 ? 8.773 7.219 7.776 1.00 96.75 292 VAL A N 1
ATOM 2360 C CA . VAL A 1 292 ? 9.301 5.928 8.271 1.00 96.75 292 VAL A CA 1
ATOM 2361 C C . VAL A 1 292 ? 9.625 4.940 7.145 1.00 96.75 292 VAL A C 1
ATOM 2363 O O . VAL A 1 292 ? 9.844 3.756 7.376 1.00 96.75 292 VAL A O 1
ATOM 2366 N N . TYR A 1 293 ? 9.611 5.403 5.893 1.00 97.69 293 TYR A N 1
ATOM 2367 C CA . TYR A 1 293 ? 9.953 4.566 4.747 1.00 97.69 293 TYR A CA 1
ATOM 2368 C C . TYR A 1 293 ? 11.463 4.337 4.644 1.00 97.69 293 TYR A C 1
ATOM 2370 O O . TYR A 1 293 ? 12.227 5.286 4.453 1.00 97.69 293 TYR A O 1
ATOM 2378 N N . GLU A 1 294 ? 11.860 3.070 4.618 1.00 96.00 294 GLU A N 1
ATOM 2379 C CA . GLU A 1 294 ? 13.199 2.627 4.228 1.00 96.00 294 GLU A CA 1
ATOM 2380 C C . GLU A 1 294 ? 13.201 2.049 2.808 1.00 96.00 294 GLU A C 1
ATOM 2382 O O . GLU A 1 294 ? 12.163 1.615 2.304 1.00 96.00 294 GLU A O 1
ATOM 2387 N N . LYS A 1 295 ? 14.362 2.038 2.137 1.00 97.06 295 LYS A N 1
ATOM 2388 C CA . LYS A 1 295 ? 14.488 1.559 0.751 1.00 97.06 295 LYS A CA 1
ATOM 2389 C C . LYS A 1 295 ? 14.139 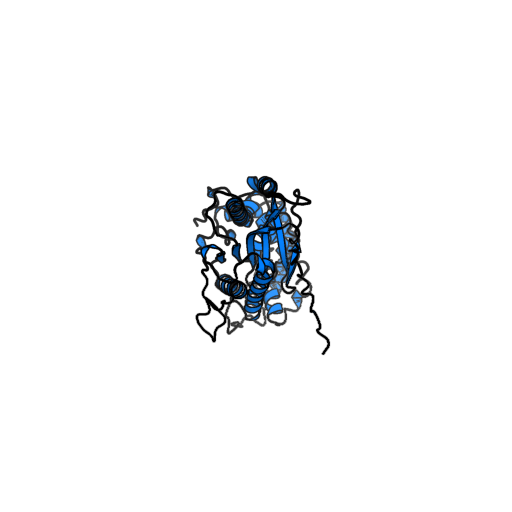0.071 0.653 1.00 97.06 295 LYS A C 1
ATOM 2391 O O . LYS A 1 295 ? 14.967 -0.771 0.976 1.00 97.06 295 LYS A O 1
ATOM 2396 N N . HIS A 1 296 ? 12.956 -0.236 0.134 1.00 96.88 296 HIS A N 1
ATOM 2397 C CA . HIS A 1 296 ? 12.546 -1.595 -0.205 1.00 96.88 296 HIS A CA 1
ATOM 2398 C C . HIS A 1 296 ? 11.412 -1.574 -1.233 1.00 96.88 296 HIS A C 1
ATOM 2400 O O . HIS A 1 296 ? 10.750 -0.556 -1.440 1.00 96.88 296 HIS A O 1
ATOM 2406 N N . PHE A 1 297 ? 11.155 -2.713 -1.865 1.00 97.44 297 PHE A N 1
ATOM 2407 C CA . PHE A 1 297 ? 9.927 -2.920 -2.620 1.00 97.44 297 PHE A CA 1
ATOM 2408 C C . PHE A 1 297 ? 8.911 -3.633 -1.718 1.00 97.44 297 PHE A C 1
ATOM 2410 O O . PHE A 1 297 ? 9.221 -4.726 -1.253 1.00 97.44 297 PHE A O 1
ATOM 2417 N N . PRO A 1 298 ? 7.727 -3.059 -1.422 1.00 97.62 298 PRO A N 1
ATOM 2418 C CA . PRO A 1 298 ? 6.778 -3.699 -0.512 1.00 97.62 298 PRO A CA 1
ATOM 2419 C C . PRO A 1 298 ? 6.348 -5.077 -1.006 1.00 97.62 298 PRO A C 1
ATOM 2421 O O . PRO A 1 298 ? 5.795 -5.183 -2.101 1.00 97.62 298 PRO A O 1
ATOM 2424 N N . ASP A 1 299 ? 6.556 -6.119 -0.205 1.00 97.50 299 ASP A N 1
ATOM 2425 C CA . ASP A 1 299 ? 6.175 -7.489 -0.551 1.00 97.50 299 ASP A CA 1
ATOM 2426 C C . ASP A 1 299 ? 4.663 -7.657 -0.741 1.00 97.50 299 ASP A C 1
ATOM 2428 O O . ASP A 1 299 ? 3.845 -6.885 -0.237 1.00 97.50 299 ASP A O 1
ATOM 2432 N N . TYR A 1 300 ? 4.259 -8.674 -1.506 1.00 98.25 300 TYR A N 1
ATOM 2433 C CA . TYR A 1 300 ? 2.841 -9.031 -1.616 1.00 98.25 300 TYR A CA 1
ATOM 2434 C C . TYR A 1 300 ? 2.258 -9.305 -0.232 1.00 98.25 300 TYR A C 1
ATOM 2436 O O . TYR A 1 300 ? 2.937 -9.893 0.603 1.00 98.25 300 TYR A O 1
ATOM 2444 N N . SER A 1 301 ? 1.008 -8.902 0.005 1.00 98.44 301 SER A N 1
ATOM 2445 C CA . SER A 1 301 ? 0.346 -9.048 1.311 1.00 98.44 301 SER A CA 1
ATOM 2446 C C . SER A 1 301 ? 1.063 -8.380 2.498 1.00 98.44 301 SER A C 1
ATOM 2448 O O . SER A 1 301 ? 0.689 -8.647 3.637 1.00 98.44 301 SER A O 1
ATOM 2450 N N . SER A 1 302 ? 2.046 -7.494 2.277 1.00 98.44 302 SER A N 1
ATOM 2451 C CA . SER A 1 302 ? 2.533 -6.609 3.342 1.00 98.44 302 SER A CA 1
ATOM 2452 C C . SER A 1 302 ? 1.470 -5.570 3.707 1.00 98.44 302 SER A C 1
ATOM 2454 O O . SER A 1 302 ? 0.610 -5.223 2.884 1.00 98.44 302 SER A O 1
ATOM 2456 N N . ALA A 1 303 ? 1.505 -5.079 4.947 1.00 98.81 303 ALA A N 1
ATOM 2457 C CA . ALA A 1 303 ? 0.487 -4.168 5.460 1.00 98.81 303 ALA A CA 1
ATOM 2458 C C . ALA A 1 303 ? 1.055 -3.140 6.439 1.00 98.81 303 ALA A C 1
ATOM 2460 O O . ALA A 1 303 ? 1.993 -3.429 7.173 1.00 98.81 303 ALA A O 1
ATOM 2461 N N . VAL A 1 304 ? 0.456 -1.953 6.473 1.00 98.88 304 VAL A N 1
ATOM 2462 C CA . VAL A 1 304 ? 0.723 -0.913 7.472 1.00 98.88 304 VAL A CA 1
ATOM 2463 C C . VAL A 1 304 ? -0.491 -0.803 8.380 1.00 98.88 304 VAL A C 1
ATOM 2465 O O . VAL A 1 304 ? -1.610 -0.597 7.903 1.00 98.88 304 VAL A O 1
ATOM 2468 N N . PHE A 1 305 ? -0.245 -0.927 9.679 1.00 98.75 305 PHE A N 1
ATOM 2469 C CA . PHE A 1 305 ? -1.223 -0.768 10.745 1.00 98.75 305 PHE A CA 1
ATOM 2470 C C . PHE A 1 305 ? -1.029 0.601 11.386 1.00 98.75 305 PHE A C 1
ATOM 2472 O O . PHE A 1 305 ? 0.093 0.951 11.741 1.00 98.75 305 PHE A O 1
ATOM 2479 N N . VAL A 1 306 ? -2.107 1.369 11.531 1.00 98.56 306 VAL A N 1
ATOM 2480 C CA . VAL A 1 306 ? -2.129 2.622 12.298 1.00 98.56 306 VAL A CA 1
ATOM 2481 C C . VAL A 1 306 ? -3.257 2.524 13.313 1.00 98.56 306 VAL A C 1
ATOM 2483 O O . VAL A 1 306 ? -4.443 2.579 12.972 1.00 98.56 306 VAL A O 1
ATOM 2486 N N . GLU A 1 307 ? -2.872 2.320 14.563 1.00 98.25 307 GLU A N 1
ATOM 2487 C CA . GLU A 1 307 ? -3.754 1.905 15.646 1.00 98.25 307 GLU A CA 1
ATOM 2488 C C . GLU A 1 307 ? -3.955 3.037 16.640 1.00 98.25 307 GLU A C 1
ATOM 2490 O O . GLU A 1 307 ? -3.004 3.710 17.032 1.00 98.25 307 GLU A O 1
ATOM 2495 N N . LEU A 1 308 ? -5.192 3.196 17.097 1.00 98.31 308 LEU A N 1
ATOM 2496 C CA . LEU A 1 308 ? -5.532 4.041 18.225 1.00 98.31 308 LEU A CA 1
ATOM 2497 C C . LEU A 1 308 ? -5.647 3.181 19.479 1.00 98.31 308 LEU A C 1
ATOM 2499 O O . LEU A 1 308 ? -6.516 2.310 19.576 1.00 98.31 308 LEU A O 1
ATOM 2503 N N . LEU A 1 309 ? -4.803 3.483 20.452 1.00 96.62 309 LEU A N 1
ATOM 2504 C CA . LEU A 1 309 ? -4.737 2.840 21.754 1.00 96.62 309 LEU A CA 1
ATOM 2505 C C . LEU A 1 309 ? -5.205 3.813 22.837 1.00 96.62 309 LEU A C 1
ATOM 2507 O O . LEU A 1 309 ? -5.040 5.025 22.695 1.00 96.62 309 LEU A O 1
ATOM 2511 N N . LYS A 1 310 ? -5.738 3.301 23.945 1.00 94.81 310 LYS A N 1
ATOM 2512 C CA . LYS A 1 310 ? -6.034 4.082 25.150 1.00 94.81 310 LYS A CA 1
ATOM 2513 C C . LYS A 1 310 ? -5.344 3.465 26.355 1.00 94.81 310 LYS A C 1
ATOM 2515 O O . LYS A 1 310 ? -5.505 2.280 26.617 1.00 94.81 310 LYS A O 1
ATOM 2520 N N . GLU A 1 311 ? -4.630 4.292 27.105 1.00 92.19 311 GLU A N 1
ATOM 2521 C CA . GLU A 1 311 ? -3.999 3.926 28.375 1.00 92.19 311 GLU A CA 1
ATOM 2522 C C . GLU A 1 311 ? -4.132 5.112 29.334 1.00 92.19 311 GLU A C 1
ATOM 2524 O O . GLU A 1 311 ? -3.922 6.252 28.932 1.00 92.19 311 GLU A O 1
ATOM 2529 N N . ASN A 1 312 ? -4.500 4.870 30.597 1.00 88.88 312 ASN A N 1
ATOM 2530 C CA . ASN A 1 312 ? -4.625 5.918 31.625 1.00 88.88 312 ASN A CA 1
ATOM 2531 C C . ASN A 1 312 ? -5.481 7.131 31.197 1.00 88.88 312 ASN A C 1
ATOM 2533 O O . ASN A 1 312 ? -5.174 8.268 31.536 1.00 88.88 312 ASN 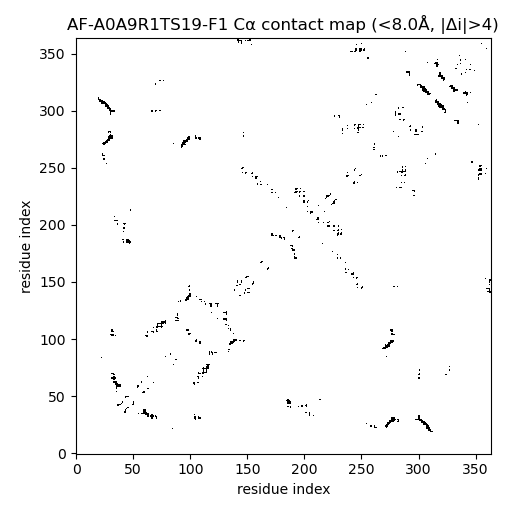A O 1
ATOM 2537 N N . ASN A 1 313 ? -6.574 6.876 30.466 1.00 87.50 313 ASN A N 1
ATOM 2538 C CA . ASN A 1 313 ? -7.470 7.877 29.865 1.00 87.50 313 ASN A CA 1
ATOM 2539 C C . ASN A 1 313 ? -6.895 8.743 28.734 1.00 87.50 313 ASN A C 1
ATOM 2541 O O . ASN A 1 313 ? -7.632 9.564 28.194 1.00 87.50 313 ASN A O 1
ATOM 2545 N N . GLU A 1 314 ? -5.669 8.488 28.296 1.00 92.31 314 GLU A N 1
ATOM 2546 C CA . GLU A 1 314 ? -5.036 9.172 27.173 1.00 92.31 314 GLU A CA 1
ATOM 2547 C C . GLU A 1 314 ? -5.016 8.281 25.927 1.00 92.31 314 GLU A C 1
ATOM 2549 O O . GLU A 1 314 ? -4.906 7.055 26.018 1.00 92.31 314 GLU A O 1
ATOM 2554 N N . TYR A 1 315 ? -5.132 8.908 24.755 1.00 96.50 315 TYR A N 1
ATOM 2555 C CA . TYR A 1 315 ? -5.118 8.220 23.466 1.00 96.50 315 TYR A CA 1
ATOM 2556 C C . TYR A 1 315 ? -3.754 8.322 22.791 1.00 96.50 315 TYR A C 1
ATOM 2558 O O . TYR A 1 315 ? -3.173 9.409 22.705 1.00 96.50 315 TYR A O 1
ATOM 2566 N N . TYR A 1 316 ? -3.290 7.209 22.232 1.00 96.88 316 TYR A N 1
ATOM 2567 C CA . TYR A 1 316 ? -1.981 7.086 21.604 1.00 96.88 316 TYR A CA 1
ATOM 2568 C C . TYR A 1 316 ? -2.071 6.398 20.248 1.00 96.88 316 TYR A C 1
ATOM 2570 O O . TYR A 1 316 ? -2.944 5.560 20.036 1.00 96.88 316 TYR A O 1
ATOM 2578 N N . VAL A 1 317 ? -1.159 6.753 19.348 1.00 98.00 317 VAL A N 1
ATOM 2579 C CA . VAL A 1 317 ? -1.059 6.174 18.010 1.00 98.00 317 VAL A CA 1
ATOM 2580 C C . VAL A 1 317 ? 0.128 5.223 17.962 1.00 98.00 317 VAL A C 1
ATOM 2582 O O . VAL A 1 317 ? 1.245 5.617 18.294 1.00 98.00 317 VAL A O 1
ATOM 2585 N N . ASN A 1 318 ? -0.125 3.987 17.538 1.00 96.94 318 ASN A N 1
ATOM 2586 C CA . ASN A 1 318 ? 0.902 2.994 17.244 1.00 96.94 318 ASN A CA 1
ATOM 2587 C C . ASN A 1 318 ? 0.952 2.723 15.737 1.00 96.94 318 ASN A C 1
ATOM 2589 O O . ASN A 1 318 ? -0.092 2.709 15.079 1.00 96.94 318 ASN A O 1
ATOM 2593 N N . ILE A 1 319 ? 2.154 2.523 15.189 1.00 97.81 319 ILE A N 1
ATOM 2594 C CA . ILE A 1 319 ? 2.345 2.193 13.775 1.00 97.81 319 ILE A CA 1
ATOM 2595 C C . ILE A 1 319 ? 3.216 0.960 13.666 1.00 97.81 319 ILE A C 1
ATOM 2597 O O . ILE A 1 319 ? 4.348 0.965 14.137 1.00 97.81 319 ILE A O 1
ATOM 2601 N N . ASP A 1 320 ? 2.714 -0.050 12.965 1.00 98.06 320 ASP A N 1
ATOM 2602 C CA . ASP A 1 320 ? 3.470 -1.261 12.683 1.00 98.06 320 ASP A CA 1
ATOM 2603 C C . ASP A 1 320 ? 3.459 -1.584 11.189 1.00 98.06 320 ASP A C 1
ATOM 2605 O O . ASP A 1 320 ? 2.464 -1.378 10.486 1.00 98.06 320 ASP A O 1
ATOM 2609 N N . TYR A 1 321 ? 4.558 -2.165 10.717 1.00 98.56 321 TYR A N 1
ATOM 2610 C CA . TYR A 1 321 ? 4.664 -2.758 9.393 1.00 98.56 321 TYR A CA 1
ATOM 2611 C C . TYR A 1 321 ? 4.667 -4.280 9.481 1.00 98.56 321 TYR A C 1
ATOM 2613 O O . TYR A 1 321 ? 5.496 -4.883 10.162 1.00 98.56 321 TYR A O 1
ATOM 2621 N N . TYR A 1 322 ? 3.723 -4.905 8.789 1.00 98.56 322 TYR A N 1
ATOM 2622 C CA . TYR A 1 322 ? 3.596 -6.349 8.690 1.00 98.56 322 TYR A CA 1
ATOM 2623 C C . TYR A 1 322 ? 4.381 -6.881 7.494 1.00 98.56 322 TYR A C 1
ATOM 2625 O O . TYR A 1 322 ? 4.156 -6.485 6.345 1.00 98.56 322 TYR A O 1
ATOM 2633 N N . LEU A 1 323 ? 5.277 -7.817 7.788 1.00 96.94 323 LEU A N 1
ATOM 2634 C CA . LEU A 1 323 ? 6.176 -8.459 6.846 1.00 96.94 323 LEU A CA 1
ATOM 2635 C C . LEU A 1 323 ? 5.654 -9.838 6.435 1.00 96.94 323 LEU A C 1
ATOM 2637 O O . LEU A 1 323 ? 5.759 -10.814 7.187 1.00 96.94 323 LEU A O 1
ATOM 2641 N N . ASN A 1 324 ? 5.196 -9.945 5.192 1.00 93.00 324 ASN A N 1
ATOM 2642 C CA . ASN A 1 324 ? 4.962 -11.221 4.519 1.00 93.00 324 ASN A CA 1
ATOM 2643 C C . ASN A 1 324 ? 6.265 -11.683 3.830 1.00 93.00 324 ASN A C 1
ATOM 2645 O O . ASN A 1 324 ? 6.914 -10.848 3.208 1.00 93.00 324 ASN A O 1
ATOM 2649 N N . PRO A 1 325 ? 6.674 -12.969 3.907 1.00 89.38 325 PRO A N 1
ATOM 2650 C CA . PRO A 1 325 ? 5.943 -14.139 4.413 1.00 89.38 325 PRO A CA 1
ATOM 2651 C C . PRO A 1 325 ? 6.217 -14.500 5.879 1.00 89.38 325 PRO A C 1
ATOM 2653 O O . PRO A 1 325 ? 5.858 -15.586 6.319 1.00 89.38 325 PRO A O 1
ATOM 2656 N N . SER A 1 326 ? 6.899 -13.638 6.637 1.00 92.88 326 SER A N 1
ATOM 2657 C CA . SER A 1 326 ? 7.302 -13.967 8.011 1.00 92.88 326 SER A CA 1
ATOM 2658 C C . SER A 1 326 ? 6.173 -13.899 9.047 1.00 92.88 326 SER A C 1
ATOM 2660 O O . SER A 1 326 ? 6.377 -14.369 10.165 1.00 92.88 326 SER A O 1
ATOM 2662 N N . SER A 1 327 ? 5.031 -13.289 8.704 1.00 94.00 327 SER A N 1
ATOM 2663 C CA . SER A 1 327 ? 3.922 -12.999 9.627 1.00 94.00 327 SER A CA 1
ATOM 2664 C C . SER A 1 327 ? 4.361 -12.196 10.859 1.00 94.00 327 SER A C 1
ATOM 2666 O O . SER A 1 327 ? 3.838 -12.363 11.960 1.00 94.00 327 SER A O 1
ATOM 2668 N N . LYS A 1 328 ? 5.372 -11.331 10.696 1.00 95.19 328 LYS A N 1
ATOM 2669 C CA . LYS A 1 328 ? 5.908 -10.486 11.772 1.00 95.19 328 LYS A CA 1
ATOM 2670 C C . LYS A 1 328 ? 5.445 -9.050 11.607 1.00 95.19 328 LYS A C 1
ATOM 2672 O O . LYS A 1 328 ? 5.491 -8.514 10.504 1.00 95.19 328 LYS A O 1
ATOM 2677 N N . ARG A 1 329 ? 5.094 -8.414 12.723 1.00 95.81 329 ARG A N 1
ATOM 2678 C CA . ARG A 1 329 ? 4.907 -6.964 12.822 1.00 95.81 329 ARG A CA 1
ATOM 2679 C C . ARG A 1 329 ? 6.160 -6.322 13.398 1.00 95.81 329 ARG A C 1
ATOM 2681 O O . ARG A 1 329 ? 6.687 -6.788 14.406 1.00 95.81 329 ARG A O 1
ATOM 2688 N N . ILE A 1 330 ? 6.633 -5.273 12.740 1.00 96.81 330 ILE A N 1
ATOM 2689 C CA . ILE A 1 330 ? 7.731 -4.434 13.208 1.00 96.81 330 ILE A CA 1
ATOM 2690 C C . ILE A 1 330 ? 7.155 -3.075 13.569 1.00 96.81 330 ILE A C 1
ATOM 2692 O O . ILE A 1 330 ? 6.512 -2.4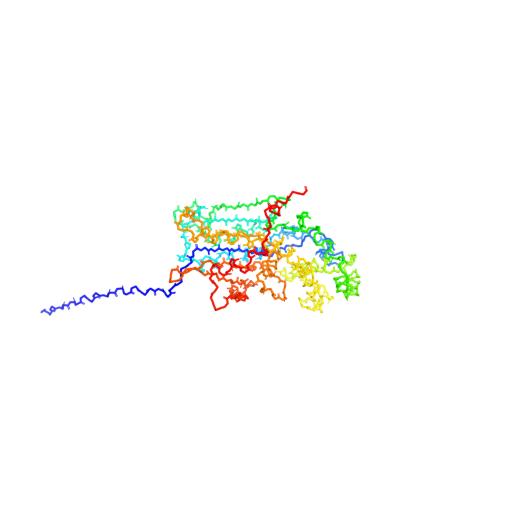43 12.733 1.00 96.81 330 ILE A O 1
ATOM 2696 N N . HIS A 1 331 ? 7.413 -2.635 14.795 1.00 96.62 331 HIS A N 1
ATOM 2697 C CA . HIS A 1 331 ? 7.051 -1.298 15.236 1.00 96.62 331 HIS A CA 1
ATOM 2698 C C . HIS A 1 331 ? 7.854 -0.238 14.479 1.00 96.62 331 HIS A C 1
ATOM 2700 O O . HIS A 1 331 ? 9.079 -0.339 14.373 1.00 96.62 331 HIS A O 1
ATOM 2706 N N . LEU A 1 332 ? 7.161 0.776 13.966 1.00 96.00 332 LEU A N 1
ATOM 2707 C CA . LEU A 1 332 ? 7.758 1.910 13.278 1.00 96.00 332 LEU A CA 1
ATOM 2708 C C . LEU A 1 332 ? 7.711 3.147 14.189 1.00 96.00 332 LEU A C 1
ATOM 2710 O O . LEU A 1 332 ? 6.616 3.655 14.450 1.00 96.00 332 LEU A O 1
ATOM 2714 N N . PRO A 1 333 ? 8.872 3.659 14.645 1.00 94.00 333 PRO A N 1
ATOM 2715 C CA . PRO A 1 333 ? 8.915 4.842 15.496 1.00 94.00 333 PRO A CA 1
ATOM 2716 C C . PRO A 1 333 ? 8.392 6.053 14.729 1.00 94.00 333 PRO A C 1
ATOM 2718 O O . PRO A 1 333 ? 8.741 6.254 13.565 1.00 94.00 333 PRO A O 1
ATOM 2721 N N . ILE A 1 334 ? 7.560 6.871 15.371 1.00 94.25 334 ILE A N 1
ATOM 2722 C CA . ILE A 1 334 ? 6.991 8.066 14.742 1.00 94.25 334 ILE A CA 1
ATOM 2723 C C . ILE A 1 334 ? 7.972 9.220 14.976 1.00 94.25 334 ILE A C 1
ATOM 2725 O O . ILE A 1 334 ? 8.121 9.654 16.126 1.00 94.25 334 ILE A O 1
ATOM 2729 N N . PRO A 1 335 ? 8.619 9.761 13.923 1.00 93.31 335 PRO A N 1
ATOM 2730 C CA . PRO A 1 335 ? 9.574 10.849 14.085 1.00 93.31 335 PRO A CA 1
ATOM 2731 C C . PRO A 1 335 ? 8.946 12.030 14.833 1.00 93.31 335 PRO A C 1
ATOM 2733 O O . PRO A 1 335 ? 7.796 12.398 14.585 1.00 93.31 335 PRO A O 1
ATOM 2736 N N . ASP A 1 336 ? 9.698 12.613 15.768 1.00 92.81 336 ASP A N 1
ATOM 2737 C CA . ASP A 1 336 ? 9.262 13.735 16.613 1.00 92.81 336 ASP A CA 1
ATOM 2738 C C . ASP A 1 336 ? 8.039 13.443 17.518 1.00 92.81 336 ASP A C 1
ATOM 2740 O O . ASP A 1 336 ? 7.323 14.377 17.924 1.00 92.81 336 ASP A O 1
ATOM 2744 N N . CYS A 1 337 ? 7.805 12.161 17.847 1.00 91.50 337 CYS A N 1
ATOM 2745 C CA . CYS A 1 337 ? 6.689 11.699 18.684 1.00 91.50 337 CYS A CA 1
ATOM 2746 C C . CYS A 1 337 ? 7.039 10.595 19.715 1.00 91.50 337 CYS A C 1
ATOM 2748 O O . CYS A 1 337 ? 6.152 9.886 20.195 1.00 91.50 337 CYS A O 1
ATOM 2750 N N . GLU A 1 338 ? 8.316 10.458 20.076 1.00 83.88 338 GLU A N 1
ATOM 2751 C CA . GLU A 1 338 ? 8.820 9.476 21.053 1.00 83.88 338 GLU A CA 1
ATOM 2752 C C . GLU A 1 338 ? 8.611 9.914 22.520 1.00 83.88 338 GLU A C 1
ATOM 2754 O O . GLU A 1 338 ? 8.574 11.118 22.799 1.00 83.88 338 GLU A O 1
ATOM 2759 N N . PRO A 1 339 ? 8.523 8.981 23.496 1.00 80.19 339 PRO A N 1
ATOM 2760 C CA . PRO A 1 339 ? 8.475 7.514 23.363 1.00 80.19 339 PRO A CA 1
ATOM 2761 C C . PRO A 1 339 ? 7.055 6.959 23.144 1.00 80.19 339 PRO A C 1
ATOM 2763 O O . PRO A 1 339 ? 6.866 5.757 22.985 1.00 80.19 339 PRO A O 1
ATOM 2766 N N . LYS A 1 340 ? 6.030 7.817 23.215 1.00 88.75 340 LYS A N 1
ATOM 2767 C CA . LYS A 1 340 ? 4.630 7.429 23.044 1.00 88.75 340 LYS A CA 1
ATOM 2768 C C . LYS A 1 340 ? 3.855 8.563 22.392 1.00 88.75 340 LYS A C 1
ATOM 2770 O O . LYS A 1 340 ? 3.655 9.620 22.994 1.00 88.75 340 LYS A O 1
ATOM 2775 N N . CYS A 1 341 ? 3.389 8.335 21.171 1.00 95.75 341 CYS A N 1
ATOM 2776 C CA . CYS A 1 341 ? 2.784 9.390 20.377 1.00 95.75 341 CYS A CA 1
ATOM 2777 C C . CYS A 1 341 ? 1.319 9.603 20.757 1.00 95.75 341 CYS A C 1
ATOM 2779 O O . CYS A 1 341 ? 0.476 8.760 20.460 1.00 95.75 341 CYS A O 1
ATOM 2781 N N . SER A 1 342 ? 0.986 10.714 21.422 1.00 96.50 342 SER A N 1
ATOM 2782 C CA . SER A 1 342 ? -0.419 11.031 21.713 1.00 96.50 342 SER A CA 1
ATOM 2783 C C . SER A 1 342 ? -1.186 11.347 20.427 1.00 96.50 342 SER A C 1
ATOM 2785 O O . SER A 1 342 ? -0.626 11.929 19.496 1.00 96.50 342 SER A O 1
ATOM 2787 N N . LEU A 1 343 ? -2.487 11.036 20.376 1.00 97.50 343 LEU A N 1
ATOM 2788 C CA . LEU A 1 343 ? -3.326 11.358 19.211 1.00 97.50 343 LEU A CA 1
ATOM 2789 C C . LEU A 1 343 ? -3.268 12.858 18.872 1.00 97.50 343 LEU A C 1
ATOM 2791 O O . LEU A 1 343 ? -3.168 13.231 17.705 1.00 97.50 343 LEU A O 1
ATOM 2795 N N . LYS A 1 344 ? -3.260 13.727 19.891 1.00 96.56 344 LYS A N 1
ATOM 2796 C CA . LYS A 1 344 ? -3.133 15.179 19.707 1.00 96.56 344 LYS A CA 1
ATOM 2797 C C . LYS A 1 344 ? -1.814 15.549 19.025 1.00 96.56 344 LYS A C 1
ATOM 2799 O O . LYS A 1 344 ? -1.828 16.295 18.047 1.00 96.56 344 LYS A O 1
ATOM 2804 N N . ARG A 1 345 ? -0.688 15.015 19.510 1.00 97.12 345 ARG A N 1
ATOM 2805 C CA . ARG A 1 345 ? 0.630 15.283 18.923 1.00 97.12 345 ARG A CA 1
ATOM 2806 C C . ARG A 1 345 ? 0.727 14.729 17.503 1.00 97.12 345 ARG A C 1
ATOM 2808 O O . ARG A 1 345 ? 1.242 15.415 16.627 1.00 97.12 345 ARG A O 1
ATOM 2815 N N . PHE A 1 346 ? 0.179 13.539 17.260 1.00 97.94 346 PHE A N 1
ATOM 2816 C CA . PHE A 1 346 ? 0.105 12.944 15.929 1.00 97.94 346 PHE A CA 1
ATOM 2817 C C . PHE A 1 346 ? -0.625 13.868 14.944 1.00 97.94 346 PHE A C 1
ATOM 2819 O O . PHE A 1 346 ? -0.102 14.187 13.880 1.00 97.94 346 PHE A O 1
ATOM 2826 N N . ILE A 1 347 ? -1.796 14.388 15.324 1.00 98.00 347 ILE A N 1
ATOM 2827 C CA . ILE A 1 347 ? -2.544 15.350 14.501 1.00 98.00 347 ILE A CA 1
ATOM 2828 C C . ILE A 1 347 ? -1.714 16.615 14.245 1.00 98.00 347 ILE A C 1
ATOM 2830 O O . ILE A 1 347 ? -1.641 17.078 13.109 1.00 98.00 347 ILE A O 1
ATOM 2834 N N . GLU A 1 348 ? -1.056 17.167 15.267 1.00 97.56 348 GLU A N 1
ATOM 2835 C CA . GLU A 1 348 ? -0.206 18.356 15.126 1.00 97.56 348 GLU A CA 1
ATOM 2836 C C . GLU A 1 348 ? 0.957 18.157 14.143 1.00 97.56 348 GLU A C 1
ATOM 2838 O O . GLU A 1 348 ? 1.271 19.084 13.400 1.00 97.56 348 GLU A O 1
ATOM 2843 N N . LEU A 1 349 ? 1.564 16.967 14.110 1.00 97.06 349 LEU A N 1
ATOM 2844 C CA . LEU A 1 349 ? 2.682 16.633 13.218 1.00 97.06 349 LEU A CA 1
ATOM 2845 C C . LEU A 1 349 ? 2.283 16.558 11.739 1.00 97.06 349 LEU A C 1
ATOM 2847 O O . LEU A 1 349 ? 3.114 16.818 10.859 1.00 97.06 349 LEU A O 1
ATOM 2851 N N . PHE A 1 350 ? 1.035 16.173 11.459 1.00 97.06 350 PHE A N 1
ATOM 2852 C CA . PHE A 1 350 ? 0.584 15.878 10.099 1.00 97.06 350 PHE A CA 1
ATOM 2853 C C . PHE A 1 350 ? -0.436 16.867 9.540 1.00 97.06 350 PHE A C 1
ATOM 2855 O O . PHE A 1 350 ? -0.556 16.920 8.321 1.00 97.06 350 PHE A O 1
ATOM 2862 N N . LYS A 1 351 ? -1.124 17.679 10.358 1.00 95.44 351 LYS A N 1
ATOM 2863 C CA . LYS A 1 351 ? -2.221 18.571 9.917 1.00 95.44 351 LYS A CA 1
ATOM 2864 C C . LYS A 1 351 ? -1.881 19.444 8.701 1.00 95.44 351 LYS A C 1
ATOM 2866 O O . LYS A 1 351 ? -2.715 19.581 7.812 1.00 95.44 351 LYS A O 1
ATOM 2871 N N . ASP A 1 352 ? -0.656 19.965 8.627 1.00 94.56 352 ASP A N 1
ATOM 2872 C CA . ASP A 1 352 ? -0.210 20.860 7.548 1.00 94.56 352 ASP A CA 1
ATOM 2873 C C . ASP A 1 352 ? 0.320 20.089 6.322 1.00 94.56 352 ASP A C 1
ATOM 2875 O O . ASP A 1 352 ? 0.565 20.667 5.267 1.00 94.56 352 ASP A O 1
ATOM 2879 N N . LYS A 1 353 ? 0.456 18.762 6.448 1.00 95.50 353 LYS A N 1
ATOM 2880 C CA . LYS A 1 353 ? 0.891 17.828 5.399 1.00 95.50 353 LYS A CA 1
ATOM 2881 C C . LYS A 1 353 ? -0.282 17.071 4.759 1.00 95.50 353 LYS A C 1
ATOM 2883 O O . LYS A 1 353 ? -0.065 16.247 3.872 1.00 95.50 353 LYS A O 1
ATOM 2888 N N . LEU A 1 354 ? -1.513 17.305 5.220 1.00 96.62 354 LEU A N 1
ATOM 2889 C CA . LEU A 1 354 ? -2.718 16.657 4.701 1.00 96.62 354 LEU A CA 1
ATOM 2890 C C . LEU A 1 354 ? -3.260 17.366 3.444 1.00 96.62 354 LEU A C 1
ATOM 2892 O O . LEU A 1 354 ? -3.043 18.565 3.250 1.00 96.62 354 LEU A O 1
ATOM 2896 N N . PRO A 1 355 ? -3.992 16.644 2.577 1.00 94.81 355 PRO A N 1
ATOM 2897 C CA . PRO A 1 355 ? -4.631 17.224 1.400 1.00 94.81 355 PRO A CA 1
ATOM 2898 C C . PRO A 1 355 ? -5.734 18.219 1.775 1.00 94.81 355 PRO A C 1
ATOM 2900 O O . PRO A 1 355 ? -6.420 18.076 2.791 1.00 94.81 355 PRO A O 1
ATOM 2903 N N . LYS A 1 356 ? -5.953 19.213 0.907 1.00 92.62 356 LYS A N 1
ATOM 2904 C CA . LYS A 1 356 ? -7.039 20.190 1.055 1.00 92.62 356 LYS A CA 1
ATOM 2905 C C . LYS A 1 356 ? -8.357 19.593 0.566 1.00 92.62 356 LYS A C 1
ATOM 2907 O O . LYS A 1 356 ? -8.370 18.656 -0.226 1.00 92.62 356 LYS A O 1
ATOM 2912 N N . ALA A 1 357 ? -9.488 20.175 0.970 1.00 90.00 357 ALA A N 1
ATOM 2913 C CA . ALA A 1 357 ? -10.816 19.699 0.557 1.00 90.00 357 ALA A CA 1
ATOM 2914 C C . ALA A 1 357 ? -11.012 19.660 -0.975 1.00 90.00 357 ALA A C 1
ATOM 2916 O O . ALA A 1 357 ? -11.730 18.809 -1.493 1.00 90.00 357 ALA A O 1
ATOM 2917 N N . GLU A 1 358 ? -10.360 20.566 -1.706 1.00 88.62 358 GLU A N 1
ATOM 2918 C CA . GLU A 1 358 ? -10.348 20.587 -3.175 1.00 88.62 358 GLU A CA 1
ATOM 2919 C C . GLU A 1 358 ? -9.599 19.400 -3.798 1.00 88.62 358 GLU A C 1
ATOM 2921 O O . GLU A 1 358 ? -9.927 18.995 -4.910 1.00 88.62 358 GLU A O 1
ATOM 2926 N N . ASP A 1 359 ? -8.639 18.817 -3.076 1.00 88.94 359 ASP A N 1
ATOM 2927 C CA . ASP A 1 359 ? -7.859 17.673 -3.543 1.00 88.94 359 ASP A CA 1
ATOM 2928 C C . ASP A 1 359 ? -8.625 16.353 -3.405 1.00 88.94 359 ASP A C 1
ATOM 2930 O O . ASP A 1 359 ? -8.354 15.407 -4.138 1.00 88.94 359 ASP A O 1
ATOM 2934 N N . MET A 1 360 ? -9.618 16.288 -2.512 1.00 85.44 360 MET A N 1
ATOM 2935 C CA . MET A 1 360 ? -10.448 15.096 -2.254 1.00 85.44 360 MET A CA 1
ATOM 2936 C C . MET A 1 360 ? -11.536 14.895 -3.321 1.00 85.44 360 MET A C 1
ATOM 2938 O O . MET A 1 360 ? -12.644 14.440 -3.041 1.00 85.44 360 MET A O 1
ATOM 2942 N N . LYS A 1 361 ? -11.240 15.304 -4.556 1.00 82.62 361 LYS A N 1
ATOM 2943 C CA . LYS A 1 361 ? -12.089 15.154 -5.735 1.00 82.62 361 LYS A CA 1
ATOM 2944 C C . LYS A 1 361 ? -11.198 14.734 -6.900 1.00 82.62 361 LYS A C 1
ATOM 2946 O O . LYS A 1 361 ? -10.496 15.560 -7.478 1.00 82.62 361 LYS A O 1
ATOM 2951 N N . CYS A 1 362 ? -11.254 13.459 -7.271 1.00 74.88 362 CYS A N 1
ATOM 2952 C CA . CYS A 1 362 ? -10.638 12.956 -8.499 1.00 74.88 362 CYS A CA 1
ATOM 2953 C C . CYS A 1 362 ? -11.647 13.115 -9.647 1.00 74.88 362 CYS A C 1
ATOM 2955 O O . CYS A 1 362 ? -12.278 12.157 -10.063 1.00 74.88 362 CYS A O 1
ATOM 2957 N N . LYS A 1 363 ? -11.900 14.347 -10.107 1.00 66.00 363 LYS A N 1
ATOM 2958 C CA . LYS A 1 363 ? -12.690 14.546 -11.334 1.00 66.00 363 LYS A CA 1
ATOM 2959 C C . LYS A 1 363 ? -11.725 14.592 -12.509 1.00 66.00 363 LYS A C 1
ATOM 2961 O O . LYS A 1 363 ? -11.064 15.614 -12.690 1.00 66.00 363 LYS A O 1
ATOM 2966 N N . VAL A 1 364 ? -11.588 13.462 -13.201 1.00 55.34 364 VAL A N 1
ATOM 2967 C CA . VAL A 1 364 ? -10.759 13.311 -14.409 1.00 55.34 364 VAL A CA 1
ATOM 2968 C C . VAL A 1 364 ? -11.307 14.143 -15.560 1.00 55.34 364 VAL A C 1
ATOM 2970 O O . VAL A 1 364 ? -12.547 14.177 -15.728 1.00 55.34 364 VAL A O 1
#

Organism: NCBI:txid64838

InterPro domains:
  IPR000560 Histidine phosphatase superfamily, clade-2 [PF00328] (24-175)
  IPR000560 Histidine phosphatase superfamily, clade-2 [cd07061] (24-317)
  IPR029033 Histidine phosphatase superfamily [G3DSA:3.40.50.1240] (23-364)
  IPR029033 Histidine phosphatase superfamily [SSF53254] (24-362)
  IPR050645 Histidine Acid Phosphatase [PTHR11567] (22-358)

pLDDT: mean 92.78, std 12.83, range [34.94, 98.88]

Sequence (364 aa):
MRTVTYNCLLLSLLLIKSDGIDYKFVNVIFRHGDRTPQNNSYEIFPTSEYAKYRFDPYGYGQLTNKGKRNAYQLGIDIRDYYSQFLNDLYHPEEISAQSSDADRTKMSLQLVMAGIFPPSSAQSWNCKLNWQPVVTNYIPRDDDYVLNFLKCPNFKKEHDAVKKLPEVVEKVSQYSTFAKQLSEWTGVPITPTKHFVQIYHALTMLDHMGFASPHWSSRFYPEGLLLDGVALDFEILNYNERLRALSGGMVLKKFIDNMVAAADPNSNSRLKMELFSAHEVNIVAILKILGVYEKHFPDYSSAVFVELLKENNEYYVNIDYYLNPSSKRIHLPIPDCEPKCSLKRFIELFKDKLPKAEDMKCKV

Mean predicted aligned error: 5.68 Å

Secondary structure (DSSP, 8-state):
-------------------S-EEEEEEEEEE---BPPPSSTTTS-TTSTTTT---TTT-TTPBPHHHHHHHHHHHHHHHHHTTTTS-SS--TTTEEEEE-SSHHHHHHHHHHHHHH-PPPTTT---TT--------EE--TTT-TTT-GGG-HHHHHHHHHHTTSHHHHHHHHTTHHHHHHHHHHHTSPPPTTHHHHHHHHHHHHHHHHTPPPPGGGGGTSSSSHHHHHHHHHHHHTT-SHHHHHHTHHHHHHHHHHHHHHHH-TT------EEEEEE-HHHHHHHHHHHT---S-PPPTT-EEEEEEEEETTEEEEEEEEEETTTTEEEE---TT--S-EEHHHHHHHHGGGSPPTTTS----

Radius of gyration: 23.62 Å; Cα contacts (8 Å, |Δi|>4): 625; chains: 1; bounding box: 48×66×86 Å